Protein AF-A0A8T1N105-F1 (afdb_monomer)

Nearest PDB structures (foldseek):
  6tiu-assembly1_C  TM=9.827E-01  e=3.457E-32  Drosophila melanogaster
  8vrj-assembly1_1  TM=9.777E-01  e=1.509E-31  Homo sapiens
  7ung-assembly1_LI  TM=9.806E-01  e=2.051E-31  Homo sapiens
  9bp6-assembly1_A  TM=9.814E-01  e=3.152E-31  Homo sapiens
  7ung-assembly1_BM  TM=9.790E-01  e=2.788E-31  Homo sapiens

pLDDT: mean 73.33, std 27.52, range [24.97, 97.69]

Sequence (339 aa):
MEQTELSILLDNESLYDLCDTGLGVPRPTYTDVNRIVAILFSCMTVSLRFESSLNADLTQLETNLVPYPRIHFPIVSHAPITSSERSEHEVFNTSDLTRLLFEPTNQMLNVDLSQGRIMSCCIQYRGDIAIQDVAKAVMDMKCRQTLRFVDWCPTGFKLGVASQPPTIPSYSPMAKTTRSATLLMNTSAVNQAIQKVDQKFDMLFHKRAFVHWYVSEGMEEGEFPEAREALSTLEQDYLGVTQEPSQKEPQPNPRTMHISTQEELEQPEDMMSNSERGRQTSSNHAVRWSDIARDEEPSYVRSRSATPTSSSSCSSSQPTSSHNAYDMGSLDPIDHYVQ

Solvent-accessible surface area (backbone atoms only — not comparable to full-atom values): 21322 Å² total; per-residue (Å²): 114,93,88,51,77,68,47,78,52,75,35,66,68,33,39,48,51,33,33,28,74,35,38,67,35,90,77,65,47,72,70,56,46,48,49,55,52,52,52,50,54,52,56,67,48,34,55,79,77,42,79,44,86,34,81,56,34,66,83,44,45,45,77,60,42,32,92,42,80,89,58,23,56,30,38,39,17,45,15,79,65,37,14,51,79,58,47,77,81,52,83,79,52,64,46,53,31,59,52,41,35,74,36,72,80,29,28,28,42,83,51,59,62,87,82,22,36,33,59,16,35,36,38,38,35,27,8,83,69,60,70,68,47,51,55,49,30,52,49,54,53,60,74,66,62,80,71,50,54,32,87,93,30,80,73,42,72,42,56,21,38,27,68,63,46,62,86,59,61,91,87,46,64,52,37,81,46,63,48,38,34,36,34,43,31,22,38,43,23,51,46,60,51,52,50,58,49,50,55,55,47,52,60,36,54,76,67,57,54,74,48,64,66,48,42,74,74,71,47,63,78,68,53,56,62,52,55,52,49,5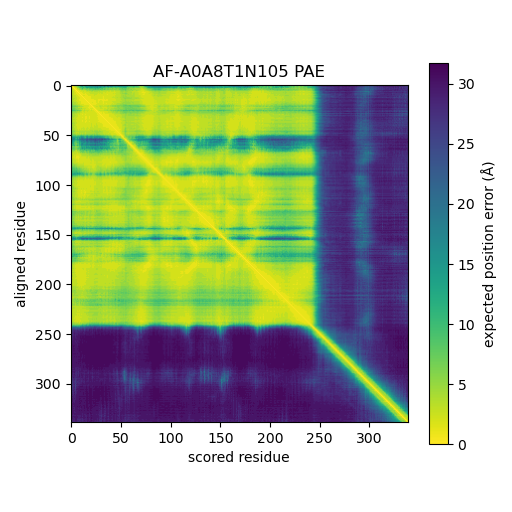3,51,53,52,51,48,49,50,44,50,58,70,68,52,73,82,70,80,73,73,83,74,82,75,96,80,85,83,84,85,86,84,84,88,79,90,81,86,85,81,90,82,85,90,80,90,84,92,87,82,87,84,89,80,85,83,81,89,69,100,71,86,87,78,82,83,81,81,85,85,78,90,74,92,77,86,79,85,84,91,85,87,82,89,86,80,88,81,85,86,82,88,79,92,77,86,83,80,89,77,88,78,84,86,86,79,87,86,89,132

Structure (mmCIF, N/CA/C/O backbone):
data_AF-A0A8T1N105-F1
#
_entry.id   AF-A0A8T1N105-F1
#
loop_
_atom_site.group_PDB
_atom_site.id
_atom_site.type_symbol
_atom_site.label_atom_id
_atom_site.label_alt_id
_atom_site.label_comp_id
_atom_site.label_asym_id
_atom_site.label_entity_id
_atom_site.label_seq_id
_atom_site.pdbx_PDB_ins_code
_atom_site.Cartn_x
_atom_site.Cartn_y
_atom_site.Cartn_z
_atom_site.occupancy
_atom_site.B_iso_or_equiv
_atom_site.auth_seq_id
_atom_site.auth_comp_id
_atom_site.auth_asym_id
_atom_site.auth_atom_id
_atom_site.pdbx_PDB_model_num
ATOM 1 N N . MET A 1 1 ? -1.819 0.965 17.544 1.00 70.25 1 MET A N 1
ATOM 2 C CA . MET A 1 1 ? -1.397 2.139 16.746 1.00 70.25 1 MET A CA 1
ATOM 3 C C . MET A 1 1 ? -0.159 2.804 17.327 1.00 70.25 1 MET A C 1
ATOM 5 O O . MET A 1 1 ? 0.722 3.162 16.570 1.00 70.25 1 MET A O 1
ATOM 9 N N . GLU A 1 2 ? -0.054 2.950 18.649 1.00 72.25 2 GLU A N 1
ATOM 10 C CA . GLU A 1 2 ? 1.049 3.698 19.283 1.00 72.25 2 GLU A CA 1
ATOM 11 C C . GLU A 1 2 ? 2.407 2.976 19.301 1.00 72.25 2 GLU A C 1
ATOM 13 O O . GLU A 1 2 ? 3.431 3.600 19.554 1.00 72.25 2 GLU A O 1
ATOM 18 N N . GLN A 1 3 ? 2.425 1.666 19.043 1.00 80.81 3 GLN A N 1
ATOM 19 C CA . GLN A 1 3 ? 3.629 0.827 19.121 1.00 80.81 3 GLN A CA 1
ATOM 20 C C . GLN A 1 3 ? 4.252 0.515 17.753 1.00 80.81 3 GLN A C 1
ATOM 22 O O . GLN A 1 3 ? 5.281 -0.152 17.692 1.00 80.81 3 GLN A O 1
ATOM 27 N N . THR A 1 4 ? 3.619 0.943 16.658 1.00 84.81 4 THR A N 1
ATOM 28 C CA . THR A 1 4 ? 4.022 0.607 15.287 1.00 84.81 4 THR A CA 1
ATOM 29 C C . THR A 1 4 ? 4.423 1.861 14.529 1.00 84.81 4 THR A C 1
ATOM 31 O O . THR A 1 4 ? 3.667 2.828 14.507 1.00 84.81 4 THR A O 1
ATOM 34 N N . GLU A 1 5 ? 5.579 1.827 13.872 1.00 82.75 5 GLU A N 1
ATOM 35 C CA . GLU A 1 5 ? 6.098 2.954 13.083 1.00 82.75 5 GLU A CA 1
ATOM 36 C C . GLU A 1 5 ? 5.511 2.979 11.660 1.00 82.75 5 GLU A C 1
ATOM 38 O O . GLU A 1 5 ? 5.300 4.049 11.091 1.00 82.75 5 GLU A O 1
ATOM 43 N N . LEU A 1 6 ? 5.177 1.807 11.105 1.00 86.69 6 LEU A N 1
ATOM 44 C CA . LEU A 1 6 ? 4.581 1.639 9.779 1.00 86.69 6 LEU A CA 1
ATOM 45 C C . LEU A 1 6 ? 3.680 0.398 9.745 1.00 86.69 6 LEU A C 1
ATOM 47 O O . LEU A 1 6 ? 4.112 -0.692 10.117 1.00 86.69 6 LEU A O 1
ATOM 51 N N . SER A 1 7 ? 2.451 0.543 9.247 1.00 91.31 7 SER A N 1
ATOM 52 C CA . SER A 1 7 ? 1.472 -0.549 9.152 1.00 91.31 7 SER A CA 1
ATOM 53 C C . SER A 1 7 ? 0.888 -0.622 7.745 1.00 91.31 7 SER A C 1
ATOM 55 O O . SER A 1 7 ? 0.032 0.172 7.370 1.00 91.31 7 SER A O 1
ATOM 57 N N . ILE A 1 8 ? 1.348 -1.582 6.946 1.00 91.50 8 ILE A N 1
ATOM 58 C CA . ILE A 1 8 ? 0.889 -1.760 5.563 1.00 91.50 8 ILE A CA 1
ATOM 59 C C . ILE A 1 8 ? -0.466 -2.463 5.550 1.00 91.50 8 ILE A C 1
ATOM 61 O O . ILE A 1 8 ? -0.604 -3.559 6.095 1.00 91.50 8 ILE A O 1
ATOM 65 N N . LEU A 1 9 ? -1.449 -1.853 4.892 1.00 93.19 9 LEU A N 1
ATOM 66 C CA . LEU A 1 9 ? -2.786 -2.425 4.768 1.00 93.19 9 LEU A CA 1
ATOM 67 C C . LEU A 1 9 ? -2.905 -3.257 3.491 1.00 93.19 9 LEU A C 1
ATOM 69 O O . LEU A 1 9 ? -2.641 -2.767 2.393 1.00 93.19 9 LEU A O 1
ATOM 73 N N . LEU A 1 10 ? -3.338 -4.506 3.655 1.00 95.25 10 LEU A N 1
ATOM 74 C CA . LEU A 1 10 ? -3.647 -5.437 2.575 1.00 95.25 10 LEU A CA 1
ATOM 75 C C . LEU A 1 10 ? -5.068 -5.958 2.779 1.00 95.25 10 LEU A C 1
ATOM 77 O O . LEU A 1 10 ? -5.387 -6.504 3.835 1.00 95.25 10 LEU A O 1
ATOM 81 N N . ASP A 1 11 ? -5.914 -5.781 1.774 1.00 95.69 11 ASP A N 1
ATOM 82 C CA . ASP A 1 11 ? -7.292 -6.246 1.783 1.00 95.69 11 ASP A CA 1
ATOM 83 C C . ASP A 1 11 ? -7.431 -7.534 0.976 1.00 95.69 11 ASP A C 1
ATOM 85 O O . ASP A 1 11 ? -7.048 -7.619 -0.192 1.00 95.69 11 ASP A O 1
ATOM 89 N N . ASN A 1 12 ? -8.005 -8.547 1.620 1.00 95.81 12 ASN A N 1
ATOM 90 C CA . ASN A 1 12 ? -8.204 -9.848 1.007 1.00 95.81 12 ASN A CA 1
ATOM 91 C C . ASN A 1 12 ? -9.144 -9.768 -0.197 1.00 95.81 12 ASN A C 1
ATOM 93 O O . ASN A 1 12 ? -8.872 -10.447 -1.178 1.00 95.81 12 ASN A O 1
ATOM 97 N N . GLU A 1 13 ? -10.208 -8.958 -0.149 1.00 95.06 13 GLU A N 1
ATOM 98 C CA . GLU A 1 13 ? -11.145 -8.808 -1.277 1.00 95.06 13 GLU A CA 1
ATOM 99 C C . GLU A 1 13 ? -10.392 -8.328 -2.526 1.00 95.06 13 GLU A C 1
ATOM 101 O O . GLU A 1 13 ? -10.389 -9.006 -3.551 1.00 95.06 13 GLU A O 1
ATOM 106 N N . SER A 1 14 ? -9.613 -7.255 -2.374 1.00 95.06 14 SER A N 1
ATOM 107 C CA . SER A 1 14 ? -8.749 -6.712 -3.431 1.00 95.06 14 SER A CA 1
ATOM 108 C C . SER A 1 14 ? -7.729 -7.735 -3.959 1.00 95.06 14 SER A C 1
ATOM 110 O O . SER A 1 14 ? -7.478 -7.823 -5.161 1.00 95.06 14 SER A O 1
ATOM 112 N N . LEU A 1 15 ? -7.128 -8.540 -3.076 1.00 95.75 15 LEU A N 1
ATOM 113 C CA . LEU A 1 15 ? -6.167 -9.576 -3.470 1.00 95.75 15 LEU A CA 1
ATOM 114 C C . LEU A 1 15 ? -6.824 -10.749 -4.218 1.00 95.75 15 LEU A C 1
ATOM 116 O O . LEU A 1 15 ? -6.215 -11.303 -5.138 1.00 95.75 15 LEU A O 1
ATOM 120 N N . TYR A 1 16 ? -8.047 -11.133 -3.844 1.00 96.06 16 TYR A N 1
ATOM 121 C CA . TYR A 1 16 ? -8.820 -12.143 -4.568 1.00 96.06 16 TYR A CA 1
ATOM 122 C C . TYR A 1 16 ? -9.197 -11.645 -5.968 1.00 96.06 16 TYR A C 1
ATOM 124 O O . TYR A 1 16 ? -8.976 -12.372 -6.939 1.00 96.06 16 TYR A O 1
ATOM 132 N N . ASP A 1 17 ? -9.652 -10.396 -6.086 1.00 94.69 17 ASP A N 1
ATOM 133 C CA . ASP A 1 17 ? -9.970 -9.766 -7.372 1.00 94.69 17 ASP A CA 1
ATOM 134 C C . ASP A 1 17 ? -8.743 -9.694 -8.290 1.00 94.69 17 ASP A C 1
ATOM 136 O O . ASP A 1 17 ? -8.837 -9.957 -9.491 1.00 94.69 17 ASP A O 1
ATOM 140 N N . LEU A 1 18 ? -7.564 -9.411 -7.728 1.00 94.50 18 LEU A N 1
ATOM 141 C CA . LEU A 1 18 ? -6.285 -9.436 -8.443 1.00 94.50 18 LEU A CA 1
ATOM 142 C C . LEU A 1 18 ? -5.937 -10.819 -9.002 1.00 94.50 18 LEU A C 1
ATOM 144 O O . LEU A 1 18 ? -5.441 -10.938 -10.127 1.00 94.50 18 LEU A O 1
ATOM 148 N N . CYS A 1 19 ? -6.184 -11.875 -8.228 1.00 94.50 19 CYS A N 1
ATOM 149 C CA . CYS A 1 19 ? -5.939 -13.242 -8.676 1.00 94.50 19 CYS A CA 1
ATOM 150 C C . CYS A 1 19 ? -6.898 -13.644 -9.804 1.00 94.50 19 CYS A C 1
ATOM 152 O O . CYS A 1 19 ? -6.468 -14.264 -10.777 1.00 94.50 19 CYS A O 1
ATOM 154 N N . ASP A 1 20 ? -8.173 -13.278 -9.697 1.00 93.12 20 ASP A N 1
ATOM 155 C CA . ASP A 1 20 ? -9.171 -13.592 -10.719 1.00 93.12 20 ASP A CA 1
ATOM 156 C C . ASP A 1 20 ? -8.928 -12.784 -12.002 1.00 93.12 20 ASP A C 1
ATOM 158 O O . ASP A 1 20 ? -8.632 -13.335 -13.064 1.00 93.12 20 ASP A O 1
ATOM 162 N N . THR A 1 21 ? -8.935 -11.456 -11.900 1.00 91.00 21 THR A N 1
ATOM 163 C CA . THR A 1 21 ? -8.863 -10.568 -13.068 1.00 91.00 21 THR A CA 1
ATOM 164 C C . THR A 1 21 ? -7.462 -10.481 -13.672 1.00 91.00 21 THR A C 1
ATOM 166 O O . THR A 1 21 ? -7.316 -10.532 -14.900 1.00 91.00 21 THR A O 1
ATOM 169 N N . GLY A 1 22 ? -6.426 -10.371 -12.835 1.00 88.25 22 GLY A N 1
ATOM 170 C CA . GLY A 1 22 ? -5.036 -10.189 -13.254 1.00 88.25 22 GLY A CA 1
ATOM 171 C C . GLY A 1 22 ? -4.361 -11.498 -13.653 1.00 88.25 22 GLY A C 1
ATOM 172 O O . GLY A 1 22 ? -3.742 -11.579 -14.718 1.00 88.25 22 GLY A O 1
ATOM 173 N N . LEU A 1 23 ? -4.510 -12.540 -12.828 1.00 91.75 23 LEU A N 1
ATOM 174 C CA . LEU A 1 23 ? -3.862 -13.841 -13.050 1.00 91.75 23 LEU A CA 1
ATOM 175 C C . LEU A 1 23 ? -4.752 -14.865 -13.767 1.00 91.75 23 LEU A C 1
ATOM 177 O O . LEU A 1 23 ? -4.240 -15.898 -14.196 1.00 91.75 23 LEU A O 1
ATOM 181 N N . GLY A 1 24 ? -6.048 -14.589 -13.941 1.00 91.62 24 GLY A N 1
ATOM 182 C CA . GLY A 1 24 ? -6.979 -15.511 -14.596 1.00 91.62 24 GLY A CA 1
ATOM 183 C C . GLY A 1 24 ? -7.321 -16.733 -13.742 1.00 91.62 24 GLY A C 1
ATOM 184 O O . GLY A 1 24 ? -7.588 -17.801 -14.290 1.00 91.62 24 GLY A O 1
ATOM 185 N N . VAL A 1 25 ? -7.263 -16.610 -12.411 1.00 92.50 25 VAL A N 1
ATOM 186 C CA . VAL A 1 25 ? -7.534 -17.702 -11.466 1.00 92.50 25 VAL A CA 1
ATOM 187 C C . VAL A 1 25 ? -8.943 -17.527 -10.875 1.00 92.50 25 VAL A C 1
ATOM 189 O O . VAL A 1 25 ? -9.090 -16.842 -9.869 1.00 92.50 25 VAL A O 1
ATOM 192 N N . PRO A 1 26 ? -9.990 -18.183 -11.416 1.00 90.38 26 PRO A N 1
ATOM 193 C CA . PRO A 1 26 ? -11.389 -17.890 -11.065 1.00 90.38 26 PRO A CA 1
ATOM 194 C C . PRO A 1 26 ? -11.800 -18.291 -9.643 1.00 90.38 26 PRO A C 1
ATOM 196 O O . PRO A 1 26 ? -12.858 -17.904 -9.156 1.00 90.38 26 PRO A O 1
ATOM 199 N N . ARG A 1 27 ? -11.009 -19.135 -8.975 1.00 93.62 27 ARG A N 1
ATOM 200 C CA . ARG A 1 27 ? -11.229 -19.551 -7.582 1.00 93.62 27 ARG A CA 1
ATOM 201 C C . ARG A 1 27 ? -9.891 -19.545 -6.849 1.00 93.62 27 ARG A C 1
ATOM 203 O O . ARG A 1 27 ? -9.307 -20.619 -6.676 1.00 93.62 27 ARG A O 1
ATOM 210 N N . PRO A 1 28 ? -9.375 -18.360 -6.486 1.00 94.75 28 PRO A N 1
ATOM 211 C CA . PRO A 1 28 ? -8.066 -18.256 -5.868 1.00 94.75 28 PRO A CA 1
ATOM 212 C C . PRO A 1 28 ? -8.088 -18.904 -4.489 1.00 94.75 28 PRO A C 1
ATOM 214 O O . PRO A 1 28 ? -9.069 -18.813 -3.750 1.00 94.75 28 PRO A O 1
ATOM 217 N N . THR A 1 29 ? -6.995 -19.564 -4.133 1.00 95.31 29 THR A N 1
ATOM 218 C CA . THR A 1 29 ? -6.787 -20.100 -2.787 1.00 95.31 29 THR A CA 1
ATOM 219 C C . THR A 1 29 ? -5.926 -19.144 -1.964 1.00 95.31 29 THR A C 1
ATOM 221 O O . THR A 1 29 ? -5.251 -18.270 -2.512 1.00 95.31 29 THR A O 1
ATOM 224 N N . TYR A 1 30 ? -5.852 -19.348 -0.645 1.00 95.44 30 TYR A N 1
ATOM 225 C CA . TYR A 1 30 ? -4.896 -18.611 0.193 1.00 95.44 30 TYR A CA 1
ATOM 226 C C . TYR A 1 30 ? -3.450 -18.761 -0.289 1.00 95.44 30 TYR A C 1
ATOM 228 O O . TYR A 1 30 ? -2.650 -17.846 -0.129 1.00 95.44 30 TYR A O 1
ATOM 236 N N . THR A 1 31 ? -3.098 -19.893 -0.904 1.00 94.25 31 THR A N 1
ATOM 237 C CA . THR A 1 31 ? -1.768 -20.086 -1.485 1.00 94.25 31 THR A CA 1
ATOM 238 C C . THR A 1 31 ? -1.509 -19.113 -2.635 1.00 94.25 31 THR A C 1
ATOM 240 O O . THR A 1 31 ? -0.400 -18.596 -2.741 1.00 94.25 31 THR A O 1
ATOM 243 N N . ASP A 1 32 ? -2.510 -18.829 -3.467 1.00 93.19 32 ASP A N 1
ATOM 244 C CA . ASP A 1 32 ? -2.377 -17.910 -4.603 1.00 93.19 32 ASP A CA 1
ATOM 245 C C . ASP A 1 32 ? -2.247 -16.463 -4.130 1.00 93.19 32 ASP A C 1
ATOM 247 O O . ASP A 1 32 ? -1.312 -15.766 -4.526 1.00 93.19 32 ASP A O 1
ATOM 251 N N . VAL A 1 33 ? -3.093 -16.061 -3.180 1.00 94.50 33 VAL A N 1
ATOM 252 C CA . VAL A 1 33 ? -3.019 -14.744 -2.532 1.00 94.50 33 VAL A CA 1
ATOM 253 C C . VAL A 1 33 ? -1.662 -14.542 -1.850 1.00 94.50 33 VAL A C 1
ATOM 255 O O . VAL A 1 33 ? -0.969 -13.553 -2.096 1.00 94.50 33 VAL A O 1
ATOM 258 N N . ASN A 1 34 ? -1.214 -15.517 -1.055 1.00 94.88 34 ASN A N 1
ATOM 259 C CA . ASN A 1 34 ? 0.056 -15.427 -0.333 1.00 94.88 34 ASN A CA 1
ATOM 260 C C . ASN A 1 34 ? 1.272 -15.373 -1.268 1.00 94.88 34 ASN A C 1
ATOM 262 O O . ASN A 1 34 ? 2.300 -14.813 -0.889 1.00 94.88 34 ASN A O 1
ATOM 266 N N . ARG A 1 35 ? 1.186 -15.908 -2.494 1.00 92.69 35 ARG A N 1
ATOM 267 C CA . ARG A 1 35 ? 2.259 -15.766 -3.494 1.00 92.69 35 ARG A CA 1
ATOM 268 C C . ARG A 1 35 ? 2.409 -14.317 -3.952 1.00 92.69 35 ARG A C 1
ATOM 270 O O . ARG A 1 35 ? 3.542 -13.844 -4.024 1.00 92.69 35 ARG A O 1
ATOM 277 N N . ILE A 1 36 ? 1.303 -13.609 -4.199 1.00 92.75 36 ILE A N 1
ATOM 278 C CA . ILE A 1 36 ? 1.329 -12.175 -4.540 1.00 92.75 36 ILE A CA 1
ATOM 279 C C . ILE A 1 36 ? 1.958 -11.383 -3.391 1.00 92.75 36 ILE A C 1
ATOM 281 O O . ILE A 1 36 ? 2.895 -10.614 -3.604 1.00 92.75 36 ILE A O 1
ATOM 285 N N . VAL A 1 37 ? 1.506 -11.637 -2.162 1.00 94.75 37 VAL A N 1
ATOM 286 C CA . VAL A 1 37 ? 2.020 -10.972 -0.956 1.00 94.75 37 VAL A CA 1
ATOM 287 C C . VAL A 1 37 ? 3.514 -11.264 -0.738 1.00 94.75 37 VAL A C 1
ATOM 289 O O . VAL A 1 37 ? 4.286 -10.362 -0.413 1.00 94.75 37 VAL A O 1
ATOM 292 N N . ALA A 1 38 ? 3.969 -12.495 -0.978 1.00 94.00 38 ALA A N 1
ATOM 293 C CA . ALA A 1 38 ? 5.385 -12.849 -0.867 1.00 94.00 38 ALA A CA 1
ATOM 294 C C . ALA A 1 38 ? 6.258 -12.085 -1.877 1.00 94.00 38 ALA A C 1
ATOM 296 O O . ALA A 1 38 ? 7.343 -11.603 -1.533 1.00 94.00 38 ALA A O 1
ATOM 297 N N . ILE A 1 39 ? 5.789 -11.944 -3.121 1.00 92.00 39 ILE A N 1
ATOM 298 C CA . ILE A 1 39 ? 6.492 -11.172 -4.153 1.00 92.00 39 ILE A CA 1
ATOM 299 C C . ILE A 1 39 ? 6.523 -9.692 -3.777 1.00 92.00 39 ILE A C 1
ATOM 301 O O . ILE A 1 39 ? 7.579 -9.064 -3.873 1.00 92.00 39 ILE A O 1
ATOM 305 N N . LEU A 1 40 ? 5.404 -9.160 -3.287 1.00 92.62 40 LEU A N 1
ATOM 306 C CA . LEU A 1 40 ? 5.303 -7.787 -2.819 1.00 92.62 40 LEU A CA 1
ATOM 307 C C . LEU A 1 40 ? 6.374 -7.470 -1.771 1.00 92.62 40 LEU A C 1
ATOM 309 O O . LEU A 1 40 ? 7.208 -6.591 -1.987 1.00 92.62 40 LEU A O 1
ATOM 313 N N . PHE A 1 41 ? 6.411 -8.221 -0.668 1.00 92.38 41 PHE A N 1
ATOM 314 C CA . PHE A 1 41 ? 7.383 -7.978 0.399 1.00 92.38 41 PHE A CA 1
ATOM 315 C C . PHE A 1 41 ? 8.827 -8.234 -0.047 1.00 92.38 41 PHE A C 1
ATOM 317 O O . PHE A 1 41 ? 9.747 -7.535 0.387 1.00 92.38 41 PHE A O 1
ATOM 324 N N . SER A 1 42 ? 9.051 -9.173 -0.973 1.00 92.56 42 SER A N 1
ATOM 325 C CA . SER A 1 42 ? 10.361 -9.340 -1.612 1.00 92.56 42 SER A CA 1
ATOM 326 C C . SER A 1 42 ? 10.776 -8.077 -2.374 1.00 92.56 42 SER A C 1
ATOM 328 O O . SER A 1 42 ? 11.930 -7.657 -2.280 1.00 92.56 42 SER A O 1
ATOM 330 N N . CYS A 1 43 ? 9.865 -7.439 -3.108 1.00 90.62 43 CYS A N 1
ATOM 331 C CA . CYS A 1 43 ? 10.142 -6.193 -3.818 1.00 90.62 43 CYS A CA 1
ATOM 332 C C . CYS A 1 43 ? 10.351 -5.008 -2.873 1.00 90.62 43 CYS A C 1
ATOM 334 O O . CYS A 1 43 ? 11.257 -4.214 -3.102 1.00 90.62 43 CYS A O 1
ATOM 336 N N . MET A 1 44 ? 9.588 -4.923 -1.787 1.00 87.69 44 MET A N 1
ATOM 337 C CA . MET A 1 44 ? 9.722 -3.853 -0.796 1.00 87.69 44 MET A CA 1
ATOM 338 C C . MET A 1 44 ? 11.052 -3.900 -0.038 1.00 87.69 44 MET A C 1
ATOM 340 O O . MET A 1 44 ? 11.669 -2.870 0.205 1.00 87.69 44 MET A O 1
ATOM 344 N N . THR A 1 45 ? 11.525 -5.099 0.301 1.00 88.75 45 THR A N 1
ATOM 345 C CA . THR A 1 45 ? 12.786 -5.310 1.036 1.00 88.75 45 THR A CA 1
ATOM 346 C C . THR A 1 45 ? 14.007 -5.403 0.119 1.00 88.75 45 THR A C 1
ATOM 348 O O . THR A 1 45 ? 15.060 -5.887 0.532 1.00 88.75 45 THR A O 1
ATOM 351 N N . VAL A 1 46 ? 13.889 -4.997 -1.150 1.00 88.56 46 VAL A N 1
ATOM 352 C CA . VAL A 1 46 ? 14.972 -5.156 -2.130 1.00 88.56 46 VAL A CA 1
ATOM 353 C C . VAL A 1 46 ? 16.208 -4.334 -1.765 1.00 88.56 46 VAL A C 1
ATOM 355 O O . VAL A 1 46 ? 17.307 -4.877 -1.824 1.00 88.56 46 VAL A O 1
ATOM 358 N N . SER A 1 47 ? 16.031 -3.088 -1.316 1.00 84.06 47 SER A N 1
ATOM 359 C CA . SER A 1 47 ? 17.124 -2.175 -0.946 1.00 84.06 47 SER A CA 1
ATOM 360 C C . SER A 1 47 ? 17.915 -2.646 0.275 1.00 84.06 47 SER A C 1
ATOM 362 O O . SER A 1 47 ? 19.079 -2.301 0.426 1.00 84.06 47 SER A O 1
ATOM 364 N N . LEU A 1 48 ? 17.323 -3.500 1.117 1.00 85.94 48 LEU A N 1
ATOM 365 C CA . LEU A 1 48 ? 18.024 -4.117 2.246 1.00 85.94 48 LEU A CA 1
ATOM 366 C C . LEU A 1 48 ? 18.884 -5.319 1.850 1.00 85.94 48 LEU A C 1
ATOM 368 O O . LEU A 1 48 ? 19.771 -5.720 2.600 1.00 85.94 48 LEU A O 1
ATOM 372 N N . ARG A 1 49 ? 18.574 -5.953 0.715 1.00 88.94 49 ARG A N 1
ATOM 373 C CA . ARG A 1 49 ? 19.174 -7.232 0.302 1.00 88.94 49 ARG A CA 1
ATOM 374 C C . ARG A 1 49 ? 20.130 -7.082 -0.872 1.00 88.94 49 ARG A C 1
ATOM 376 O O . ARG A 1 49 ? 20.993 -7.935 -1.054 1.00 88.94 49 ARG A O 1
ATOM 383 N N . PHE A 1 50 ? 19.955 -6.036 -1.672 1.00 86.81 50 PHE A N 1
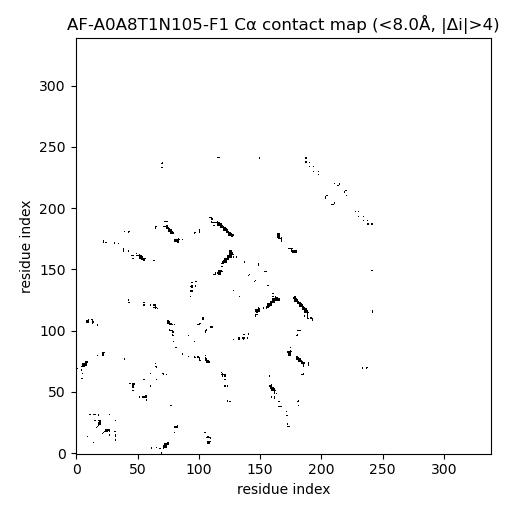ATOM 384 C CA . PHE A 1 50 ? 20.740 -5.765 -2.865 1.00 86.81 50 PHE A CA 1
ATOM 385 C C . PHE A 1 50 ? 21.071 -4.282 -2.957 1.00 86.81 50 PHE A C 1
ATOM 387 O O . PHE A 1 50 ? 20.297 -3.434 -2.518 1.00 86.81 50 PHE A O 1
ATOM 394 N N . GLU A 1 51 ? 22.196 -3.978 -3.597 1.00 82.62 51 GLU A N 1
ATOM 395 C CA . GLU A 1 51 ? 22.566 -2.603 -3.910 1.00 82.62 51 GLU A CA 1
ATOM 396 C C . GLU A 1 51 ? 21.530 -1.966 -4.849 1.00 82.62 51 GLU A C 1
ATOM 398 O O . GLU A 1 51 ? 21.111 -2.561 -5.850 1.00 82.62 51 GLU A O 1
ATOM 403 N N . SER A 1 52 ? 21.116 -0.745 -4.512 1.00 75.88 52 SER A N 1
ATOM 404 C CA . SER A 1 52 ? 20.197 0.074 -5.298 1.00 75.88 52 SER A CA 1
ATOM 405 C C . SER A 1 52 ? 20.935 1.311 -5.810 1.00 75.88 52 SER A C 1
ATOM 407 O O . SER A 1 52 ? 21.828 1.842 -5.157 1.00 75.88 52 SER A O 1
ATOM 409 N N . SER A 1 53 ? 20.604 1.757 -7.023 1.00 71.31 53 SER A N 1
ATOM 410 C CA . SER A 1 53 ? 21.226 2.952 -7.627 1.00 71.31 53 SER A CA 1
ATOM 411 C C . SER A 1 53 ? 20.511 4.248 -7.226 1.00 71.31 53 SER A C 1
ATOM 413 O O . SER A 1 53 ? 21.071 5.336 -7.336 1.00 71.31 53 SER A O 1
ATOM 415 N N . LEU A 1 54 ? 19.267 4.124 -6.756 1.00 72.75 54 LEU A N 1
ATOM 416 C CA . LEU A 1 54 ? 18.488 5.174 -6.108 1.00 72.75 54 LEU A CA 1
ATOM 417 C C . LEU A 1 54 ? 18.051 4.603 -4.754 1.00 72.75 54 LEU A C 1
ATOM 419 O O . LEU A 1 54 ? 17.295 3.634 -4.705 1.00 72.75 54 LEU A O 1
ATOM 423 N N . ASN A 1 55 ? 18.597 5.100 -3.648 1.00 63.44 55 ASN A N 1
ATOM 424 C CA . ASN A 1 55 ? 18.359 4.490 -2.336 1.00 63.44 55 ASN A CA 1
ATOM 425 C C . ASN A 1 55 ? 17.113 5.089 -1.697 1.00 63.44 55 ASN A C 1
ATOM 427 O O . ASN A 1 55 ? 17.197 5.999 -0.883 1.00 63.44 55 ASN A O 1
ATOM 431 N N . ALA A 1 56 ? 15.945 4.574 -2.071 1.00 63.41 56 ALA A N 1
ATOM 432 C CA . ALA A 1 56 ? 14.806 4.602 -1.169 1.00 63.41 56 ALA A CA 1
ATOM 433 C C . ALA A 1 56 ? 14.952 3.399 -0.217 1.00 63.41 56 ALA A C 1
ATOM 435 O O . ALA A 1 56 ? 14.475 2.297 -0.499 1.00 63.41 56 ALA A O 1
ATOM 436 N N . ASP A 1 57 ? 15.702 3.595 0.868 1.00 64.75 57 ASP A N 1
ATOM 437 C CA . ASP A 1 57 ? 15.956 2.561 1.879 1.00 64.75 57 ASP A CA 1
ATOM 438 C C . ASP A 1 57 ? 14.710 2.303 2.731 1.00 64.75 57 ASP A C 1
ATOM 440 O O . ASP A 1 57 ? 13.941 3.225 2.991 1.00 64.75 57 ASP A O 1
ATOM 444 N N . LEU A 1 58 ? 14.518 1.070 3.220 1.00 63.22 58 LEU A N 1
ATOM 445 C CA . LEU A 1 58 ? 13.391 0.742 4.111 1.00 63.22 58 LEU A CA 1
ATOM 446 C C . LEU A 1 58 ? 13.414 1.568 5.406 1.00 63.22 58 LEU A C 1
ATOM 448 O O . LEU A 1 58 ? 12.369 2.013 5.859 1.00 63.22 58 LEU A O 1
ATOM 452 N N . THR A 1 59 ? 14.597 1.851 5.950 1.00 64.06 59 THR A N 1
ATOM 453 C CA . THR A 1 59 ? 14.768 2.755 7.103 1.00 64.06 59 THR A CA 1
ATOM 454 C C . THR A 1 59 ? 14.396 4.195 6.773 1.00 64.06 59 THR A C 1
ATOM 456 O O . THR A 1 59 ? 13.962 4.948 7.637 1.00 64.06 59 THR A O 1
ATOM 459 N N . GLN A 1 60 ? 14.536 4.584 5.508 1.00 68.00 60 GLN A N 1
ATOM 460 C CA . GLN A 1 60 ? 14.044 5.863 5.039 1.00 68.00 60 GLN A CA 1
ATOM 461 C C . GLN A 1 60 ? 12.559 5.792 4.681 1.00 68.00 60 GLN A C 1
ATOM 463 O O . GLN A 1 60 ? 11.937 6.836 4.650 1.00 68.00 60 GLN A O 1
ATOM 468 N N . LEU A 1 61 ? 11.948 4.627 4.417 1.00 66.12 61 LEU A N 1
ATOM 469 C CA . LEU A 1 61 ? 10.521 4.531 4.076 1.00 66.12 61 LEU A CA 1
ATOM 470 C C . LEU A 1 61 ? 9.626 5.077 5.193 1.00 66.12 61 LEU A C 1
ATOM 472 O O . LEU A 1 61 ? 8.651 5.749 4.875 1.00 66.12 61 LEU A O 1
ATOM 476 N N . GLU A 1 62 ? 9.978 4.881 6.463 1.00 66.44 62 GLU A N 1
ATOM 477 C CA . GLU A 1 62 ? 9.260 5.474 7.601 1.00 66.44 62 GLU A CA 1
ATOM 478 C C . GLU A 1 62 ? 9.321 7.001 7.577 1.00 66.44 62 GLU A C 1
ATOM 480 O O . GLU A 1 62 ? 8.288 7.657 7.444 1.00 66.44 62 GLU A O 1
ATOM 485 N N . THR A 1 63 ? 10.530 7.575 7.593 1.00 66.94 63 THR A N 1
ATOM 486 C CA . THR A 1 63 ? 10.721 9.036 7.523 1.00 66.94 63 THR A CA 1
ATOM 487 C C . THR A 1 63 ? 10.153 9.625 6.237 1.00 66.94 63 THR A C 1
ATOM 489 O O . THR A 1 63 ? 9.783 10.797 6.178 1.00 66.94 63 THR A O 1
ATOM 492 N N . ASN A 1 64 ? 10.065 8.807 5.189 1.00 70.56 64 ASN A N 1
ATOM 493 C CA . ASN A 1 64 ? 9.668 9.249 3.878 1.00 70.56 64 ASN A CA 1
ATOM 494 C C . ASN A 1 64 ? 8.174 9.198 3.608 1.00 70.56 64 ASN A C 1
ATOM 496 O O . ASN A 1 64 ? 7.708 10.003 2.793 1.00 70.56 64 ASN A O 1
ATOM 500 N N . LEU A 1 65 ? 7.479 8.226 4.194 1.00 73.81 65 LEU A N 1
ATOM 501 C CA . LEU A 1 65 ? 6.076 7.964 3.922 1.00 73.81 65 LEU A CA 1
ATOM 502 C C . LEU A 1 65 ? 5.161 8.447 5.037 1.00 73.81 65 LEU A C 1
ATOM 504 O O . LEU A 1 65 ? 3.998 8.718 4.749 1.00 73.81 65 LEU A O 1
ATOM 508 N N . VAL A 1 66 ? 5.661 8.580 6.265 1.00 78.31 66 VAL A N 1
ATOM 509 C CA . VAL A 1 66 ? 4.865 8.902 7.453 1.00 78.31 66 VAL A CA 1
ATOM 510 C C . VAL A 1 66 ? 5.114 10.361 7.857 1.00 78.31 66 VAL A C 1
ATOM 512 O O . VAL A 1 66 ? 6.046 10.640 8.608 1.00 78.31 66 VAL A O 1
ATOM 515 N N . PRO A 1 67 ? 4.308 11.326 7.370 1.00 77.88 67 PRO A N 1
ATOM 516 C CA . PRO A 1 67 ? 4.480 12.737 7.728 1.00 77.88 67 PRO A CA 1
ATOM 517 C C . PRO A 1 67 ? 4.137 13.007 9.200 1.00 77.88 67 PRO A C 1
ATOM 519 O O . PRO A 1 67 ? 4.680 13.925 9.809 1.00 77.88 67 PRO A O 1
ATOM 522 N N . TYR A 1 68 ? 3.244 12.195 9.774 1.00 84.69 68 TYR A N 1
ATOM 523 C CA . TYR A 1 68 ? 2.795 12.297 11.156 1.00 84.69 68 TYR A CA 1
ATOM 524 C C . TYR A 1 68 ? 2.724 10.902 11.781 1.00 84.69 68 TYR A C 1
ATOM 526 O O . TYR A 1 68 ? 2.168 10.010 11.142 1.00 84.69 68 TYR A O 1
ATOM 534 N N . PRO A 1 69 ? 3.175 10.704 13.036 1.00 85.81 69 PRO A N 1
ATOM 535 C CA . PRO A 1 69 ? 3.240 9.379 13.657 1.00 85.81 69 PRO A CA 1
ATOM 536 C C . PRO A 1 69 ? 1.926 8.590 13.668 1.00 85.81 69 PRO A C 1
ATOM 538 O O . PRO A 1 69 ? 1.957 7.369 13.633 1.00 85.81 69 PRO A O 1
ATOM 541 N N . ARG A 1 70 ? 0.759 9.250 13.699 1.00 89.00 70 ARG A N 1
ATOM 542 C CA . ARG A 1 70 ? -0.548 8.562 13.661 1.00 89.00 70 ARG A CA 1
ATOM 543 C C . ARG A 1 70 ? -0.992 8.163 12.247 1.00 89.00 70 ARG A C 1
ATOM 545 O O . ARG A 1 70 ? -1.772 7.232 12.099 1.00 89.00 70 ARG A O 1
ATOM 552 N N . ILE A 1 71 ? -0.455 8.805 11.211 1.00 91.00 71 ILE A N 1
ATOM 553 C CA . ILE A 1 71 ? -0.805 8.597 9.798 1.00 91.00 71 ILE A CA 1
ATOM 554 C C . ILE A 1 71 ? 0.248 7.687 9.148 1.00 91.00 71 ILE A C 1
ATOM 556 O O . ILE A 1 71 ? 1.011 8.095 8.270 1.00 91.00 71 ILE A O 1
ATOM 560 N N . HIS A 1 72 ? 0.313 6.441 9.617 1.00 91.38 72 HIS A N 1
ATOM 561 C CA . HIS A 1 72 ? 1.337 5.462 9.233 1.00 91.38 72 HIS A CA 1
ATOM 562 C C . HIS A 1 72 ? 0.771 4.237 8.495 1.00 91.38 72 HIS A C 1
ATOM 564 O O . HIS A 1 72 ? 1.347 3.149 8.566 1.00 91.38 72 HIS A O 1
ATOM 570 N N . PHE A 1 73 ? -0.346 4.410 7.778 1.00 93.56 73 PHE A N 1
ATOM 571 C CA . PHE A 1 73 ? -1.040 3.333 7.063 1.00 93.56 73 PHE A CA 1
ATOM 572 C C . PHE A 1 73 ? -0.928 3.477 5.537 1.00 93.56 73 PHE A C 1
ATOM 574 O O . PHE A 1 73 ? -1.907 3.843 4.881 1.00 93.56 73 PHE A O 1
ATOM 581 N N . PRO A 1 74 ? 0.254 3.234 4.934 1.00 92.69 74 PRO A N 1
ATOM 582 C CA . PRO A 1 74 ? 0.382 3.279 3.488 1.00 92.69 74 PRO A CA 1
ATOM 583 C C . PRO A 1 74 ? -0.397 2.136 2.834 1.00 92.69 74 PRO A C 1
ATOM 585 O O . PRO A 1 74 ? -0.442 1.004 3.329 1.00 92.69 74 PRO A O 1
ATOM 588 N N . ILE A 1 75 ? -0.941 2.435 1.662 1.00 94.62 75 ILE A N 1
ATOM 589 C CA . ILE A 1 75 ? -1.486 1.442 0.745 1.00 94.62 75 ILE A CA 1
ATOM 590 C C . ILE A 1 75 ? -0.400 1.001 -0.230 1.00 94.62 75 ILE A C 1
ATOM 592 O O . ILE A 1 75 ? 0.596 1.705 -0.439 1.00 94.62 75 ILE A O 1
ATOM 596 N N . VAL A 1 76 ? -0.599 -0.162 -0.844 1.00 95.25 76 VAL A N 1
ATOM 597 C CA . VAL A 1 76 ? 0.405 -0.768 -1.715 1.00 95.25 76 VAL A CA 1
ATOM 598 C C . VAL A 1 76 ? -0.189 -1.175 -3.055 1.00 95.25 76 VAL A C 1
ATOM 600 O O . VAL A 1 76 ? -1.356 -1.558 -3.160 1.00 95.25 76 VAL A O 1
ATOM 603 N N . SER A 1 77 ? 0.620 -1.066 -4.103 1.00 96.00 77 SER A N 1
ATOM 604 C CA . SER A 1 77 ? 0.281 -1.524 -5.450 1.00 96.00 77 SER A CA 1
ATOM 605 C C . SER A 1 77 ? 1.505 -2.151 -6.104 1.00 96.00 77 SER A C 1
ATOM 607 O O . SER A 1 77 ? 2.639 -1.741 -5.844 1.00 96.00 77 SER A O 1
ATOM 609 N N . HIS A 1 78 ? 1.298 -3.156 -6.949 1.00 95.75 78 HIS A N 1
ATOM 610 C CA . HIS A 1 78 ? 2.384 -3.856 -7.632 1.00 95.75 78 HIS A CA 1
ATOM 611 C C . HIS A 1 78 ? 2.086 -3.982 -9.121 1.00 95.75 78 HIS A C 1
ATOM 613 O O . HIS A 1 78 ? 0.945 -4.212 -9.513 1.00 95.75 78 HIS A O 1
ATOM 619 N N . ALA A 1 79 ? 3.120 -3.837 -9.947 1.00 95.56 79 ALA A N 1
ATOM 620 C CA . ALA A 1 79 ? 3.004 -3.990 -11.385 1.00 95.56 79 ALA A CA 1
ATOM 621 C C . ALA A 1 79 ? 4.245 -4.682 -11.983 1.00 95.56 79 ALA A C 1
ATOM 623 O O . ALA A 1 79 ? 5.374 -4.373 -11.591 1.00 95.56 79 ALA A O 1
ATOM 624 N N . PRO A 1 80 ? 4.068 -5.559 -12.983 1.00 94.06 80 PRO A N 1
ATOM 625 C CA . PRO A 1 80 ? 2.786 -6.017 -13.515 1.00 94.06 80 PRO A CA 1
ATOM 626 C C . PRO A 1 80 ? 2.233 -7.198 -12.693 1.00 94.06 80 PRO A C 1
ATOM 628 O O . PRO A 1 80 ? 2.996 -8.011 -12.174 1.00 94.06 80 PRO A O 1
ATOM 631 N N . ILE A 1 81 ? 0.907 -7.326 -12.621 1.00 91.94 81 ILE A N 1
ATOM 632 C CA . ILE A 1 81 ? 0.228 -8.538 -12.139 1.00 91.94 81 ILE A CA 1
ATOM 633 C C . ILE A 1 81 ? -0.442 -9.166 -13.357 1.00 91.94 81 ILE A C 1
ATOM 635 O O . ILE A 1 81 ? -1.525 -8.757 -13.764 1.00 91.94 81 ILE A O 1
ATOM 639 N N . THR A 1 82 ? 0.256 -10.102 -13.998 1.00 92.00 82 THR A N 1
ATOM 640 C CA . THR A 1 82 ? -0.198 -10.733 -15.244 1.00 92.00 82 THR A CA 1
ATOM 641 C C . THR A 1 82 ? 0.061 -12.235 -15.222 1.00 92.00 82 THR A C 1
ATOM 643 O O . THR A 1 82 ? 1.019 -12.701 -14.593 1.00 92.00 82 THR A O 1
ATOM 646 N N . SER A 1 83 ? -0.798 -12.996 -15.897 1.00 92.06 83 SER A N 1
ATOM 647 C CA . SER A 1 83 ? -0.638 -14.440 -16.066 1.00 92.06 83 SER A CA 1
ATOM 648 C C . SER A 1 83 ? 0.453 -14.771 -17.086 1.00 92.06 83 SER A C 1
ATOM 650 O O . SER A 1 83 ? 0.772 -13.969 -17.967 1.00 92.06 83 SER A O 1
ATOM 652 N N . SER A 1 84 ? 1.018 -15.979 -16.993 1.00 86.81 84 SER A N 1
ATOM 653 C CA . SER A 1 84 ? 2.040 -16.435 -17.950 1.00 86.81 84 SER A CA 1
ATOM 654 C C . SER A 1 84 ? 1.552 -16.381 -19.404 1.00 86.81 84 SER A C 1
ATOM 656 O O . SER A 1 84 ? 2.305 -15.955 -20.270 1.00 86.81 84 SER A O 1
ATOM 658 N N . GLU A 1 85 ? 0.283 -16.719 -19.653 1.00 85.44 85 GLU A N 1
ATOM 659 C CA . GLU A 1 85 ? -0.331 -16.704 -20.990 1.00 85.44 85 GLU A CA 1
ATOM 660 C C . GLU A 1 85 ? -0.443 -15.287 -21.573 1.00 85.44 85 GLU A C 1
ATOM 662 O O . GLU A 1 85 ? -0.144 -15.062 -22.743 1.00 85.44 85 GLU A O 1
ATOM 667 N N . ARG A 1 86 ? -0.847 -14.301 -20.759 1.00 85.81 86 ARG A N 1
ATOM 668 C CA . ARG A 1 86 ? -0.976 -12.905 -21.212 1.00 85.81 86 ARG A CA 1
ATOM 669 C C . ARG A 1 86 ? 0.385 -12.242 -21.417 1.00 85.81 86 ARG A C 1
ATOM 671 O O . ARG A 1 86 ? 0.556 -11.450 -22.342 1.00 85.81 86 ARG A O 1
ATOM 678 N N . SER A 1 87 ? 1.372 -12.604 -20.599 1.00 86.56 87 SER A N 1
ATOM 679 C CA . SER A 1 87 ? 2.723 -12.044 -20.681 1.00 86.56 87 SER A CA 1
ATOM 680 C C . SER A 1 87 ? 3.473 -12.391 -21.972 1.00 86.56 87 SER A C 1
ATOM 682 O O . SER A 1 87 ? 4.458 -11.722 -22.274 1.00 86.56 87 SER A O 1
ATOM 684 N N . GLU A 1 88 ? 3.057 -13.409 -22.731 1.00 83.38 88 GLU A N 1
ATOM 685 C CA . GLU A 1 88 ? 3.675 -13.731 -24.028 1.00 83.38 88 GLU A CA 1
ATOM 686 C C . GLU A 1 88 ? 3.360 -12.684 -25.106 1.00 83.38 88 GLU A C 1
ATOM 688 O O . GLU A 1 88 ? 4.110 -12.532 -26.073 1.00 83.38 88 GLU A O 1
ATOM 693 N N . HIS A 1 89 ? 2.262 -11.946 -24.940 1.00 83.62 89 HIS A N 1
ATOM 694 C CA . HIS A 1 89 ? 1.778 -10.963 -25.908 1.00 83.62 89 HIS A CA 1
ATOM 695 C C . HIS A 1 89 ? 1.922 -9.516 -25.425 1.00 83.62 89 HIS A C 1
ATOM 697 O O . HIS A 1 89 ? 1.835 -8.591 -26.235 1.00 83.62 89 HIS A O 1
ATOM 703 N N . GLU A 1 90 ? 2.179 -9.309 -24.132 1.00 82.56 90 GLU A N 1
ATOM 704 C CA . GLU A 1 90 ? 2.300 -7.991 -23.514 1.00 82.56 90 GLU A CA 1
ATOM 705 C C . GLU A 1 90 ? 3.720 -7.738 -23.004 1.00 82.56 90 GLU A C 1
ATOM 707 O O . GLU A 1 90 ? 4.258 -8.475 -22.178 1.00 82.56 90 GLU A O 1
ATOM 712 N N . VAL A 1 91 ? 4.326 -6.641 -23.462 1.00 83.94 91 VAL A N 1
ATOM 713 C CA . VAL A 1 91 ? 5.612 -6.158 -22.952 1.00 83.94 91 VAL A CA 1
ATOM 714 C C . VAL A 1 91 ? 5.389 -4.816 -22.276 1.00 83.94 91 VAL A C 1
ATOM 716 O O . VAL A 1 91 ? 5.018 -3.844 -22.926 1.00 83.94 91 VAL A O 1
ATOM 719 N N . PHE A 1 92 ? 5.668 -4.750 -20.978 1.00 90.31 92 PHE A N 1
ATOM 720 C CA . PHE A 1 92 ? 5.542 -3.518 -20.204 1.00 90.31 92 PHE A CA 1
ATOM 721 C C . PHE A 1 92 ? 6.845 -2.729 -20.251 1.00 90.31 92 PHE A C 1
ATOM 723 O O . PHE A 1 92 ? 7.888 -3.259 -19.868 1.00 90.31 92 PHE A O 1
ATOM 730 N N . ASN A 1 93 ? 6.806 -1.474 -20.699 1.00 93.62 93 ASN A N 1
ATOM 731 C CA . ASN A 1 93 ? 7.923 -0.546 -20.511 1.00 93.62 93 ASN A CA 1
ATOM 732 C C . ASN A 1 93 ? 7.837 0.142 -19.131 1.00 93.62 93 ASN A C 1
ATOM 734 O O . ASN A 1 93 ? 6.852 -0.004 -18.409 1.00 93.62 93 ASN A O 1
ATOM 738 N N . THR A 1 94 ? 8.865 0.903 -18.746 1.00 95.50 94 THR A N 1
ATOM 739 C CA . THR A 1 94 ? 8.906 1.585 -17.439 1.00 95.50 94 THR A CA 1
ATOM 740 C C . THR A 1 94 ? 7.713 2.520 -17.222 1.00 95.50 94 THR A C 1
ATOM 742 O O . THR A 1 94 ? 7.145 2.520 -16.138 1.00 95.50 94 THR A O 1
ATOM 745 N N . SER A 1 95 ? 7.285 3.262 -18.250 1.00 95.19 95 SER A N 1
ATOM 746 C CA . SER A 1 95 ? 6.128 4.167 -18.172 1.00 95.19 95 SER A CA 1
ATOM 747 C C . SER A 1 95 ? 4.811 3.409 -17.989 1.00 95.19 95 SER A C 1
ATOM 749 O O . SER A 1 95 ? 3.968 3.819 -17.188 1.00 95.19 95 SER A O 1
ATOM 751 N N . ASP A 1 96 ? 4.660 2.255 -18.648 1.00 94.88 96 ASP A N 1
ATOM 752 C CA . ASP A 1 96 ? 3.503 1.377 -18.457 1.00 94.88 96 ASP A CA 1
ATOM 753 C C . ASP A 1 96 ? 3.437 0.869 -17.019 1.00 94.88 96 ASP A C 1
ATOM 755 O O . ASP A 1 96 ? 2.382 0.958 -16.396 1.00 94.88 96 ASP A O 1
ATOM 759 N N . LEU A 1 97 ? 4.566 0.401 -16.469 1.00 96.38 97 LEU A N 1
ATOM 760 C CA . LEU A 1 97 ? 4.646 -0.040 -15.075 1.00 96.38 97 LEU A CA 1
ATOM 761 C C . LEU A 1 97 ? 4.266 1.090 -14.116 1.00 96.38 97 LEU A C 1
ATOM 763 O O . LEU A 1 97 ? 3.427 0.889 -13.244 1.00 96.38 97 LEU A O 1
ATOM 767 N N . THR A 1 98 ? 4.831 2.288 -14.298 1.00 95.69 98 THR A N 1
ATOM 768 C CA . THR A 1 98 ? 4.519 3.452 -13.459 1.00 95.69 98 THR A CA 1
ATOM 769 C C . THR A 1 98 ? 3.040 3.810 -13.515 1.00 95.69 98 THR A C 1
ATOM 771 O O . THR A 1 98 ? 2.459 4.119 -12.481 1.00 95.69 98 THR A O 1
ATOM 774 N N . ARG A 1 99 ? 2.409 3.755 -14.693 1.00 94.19 99 ARG A N 1
ATOM 775 C CA . ARG A 1 99 ? 0.973 4.020 -14.833 1.00 94.19 99 ARG A CA 1
ATOM 776 C C . ARG A 1 99 ? 0.132 2.963 -14.134 1.00 94.19 99 ARG A C 1
ATOM 778 O O . ARG A 1 99 ? -0.754 3.315 -13.364 1.00 94.19 99 ARG A O 1
ATOM 785 N N . LEU A 1 100 ? 0.448 1.694 -14.374 1.00 94.94 100 LEU A N 1
ATOM 786 C CA . LEU A 1 100 ? -0.252 0.554 -13.795 1.00 94.94 100 LEU A CA 1
ATOM 787 C C . LEU A 1 100 ? -0.248 0.571 -12.263 1.00 94.94 100 LEU A C 1
ATOM 789 O O . LEU A 1 100 ? -1.190 0.064 -11.671 1.00 94.94 100 LEU A O 1
ATOM 793 N N . LEU A 1 101 ? 0.756 1.166 -11.616 1.00 95.38 101 LEU A N 1
ATOM 794 C CA . LEU A 1 101 ? 0.793 1.296 -10.155 1.00 95.38 101 LEU A CA 1
ATOM 795 C C . LEU A 1 101 ? -0.324 2.168 -9.567 1.00 95.38 101 LEU A C 1
ATOM 797 O O . LEU A 1 101 ? -0.661 1.984 -8.405 1.00 95.38 101 LEU A O 1
ATOM 801 N N . PHE A 1 102 ? -0.874 3.111 -10.333 1.00 93.25 102 PHE A N 1
ATOM 802 C CA . PHE A 1 102 ? -1.933 4.011 -9.864 1.00 93.25 102 PHE A CA 1
ATOM 803 C C . PHE A 1 102 ? -3.330 3.593 -10.344 1.00 93.25 102 PHE A C 1
ATOM 805 O O . PHE A 1 102 ? -4.318 4.225 -9.973 1.00 93.25 102 PHE A O 1
ATOM 812 N N . GLU A 1 103 ? -3.430 2.532 -11.148 1.00 92.50 103 GLU A N 1
ATOM 813 C CA . GLU A 1 103 ? -4.715 1.987 -11.584 1.00 92.50 103 GLU A CA 1
ATOM 814 C C . GLU A 1 103 ? -5.407 1.265 -10.414 1.00 92.50 103 GLU A C 1
ATOM 816 O O . GLU A 1 103 ? -4.752 0.483 -9.718 1.00 92.50 103 GLU A O 1
ATOM 821 N N . PRO A 1 104 ? -6.725 1.454 -10.202 1.00 92.06 104 PRO A N 1
ATOM 822 C CA . PRO A 1 104 ? -7.475 0.775 -9.139 1.00 92.06 104 PRO A CA 1
ATOM 823 C C . PRO A 1 104 ? -7.339 -0.747 -9.162 1.00 92.06 104 PRO A C 1
ATOM 825 O O . PRO A 1 104 ? -7.302 -1.376 -8.112 1.00 92.06 104 PRO A O 1
ATOM 828 N N . THR A 1 105 ? -7.191 -1.335 -10.352 1.00 91.94 105 THR A N 1
ATOM 829 C CA . THR A 1 105 ? -7.070 -2.788 -10.528 1.00 91.94 105 THR A CA 1
ATOM 830 C C . THR A 1 105 ? -5.814 -3.374 -9.902 1.00 91.94 105 THR A C 1
ATOM 832 O O . THR A 1 105 ? -5.790 -4.569 -9.657 1.00 91.94 105 THR A O 1
ATOM 835 N N . ASN A 1 106 ? -4.772 -2.570 -9.668 1.00 94.00 106 ASN A N 1
ATOM 836 C CA . ASN A 1 106 ? -3.494 -3.034 -9.120 1.00 94.00 106 ASN A CA 1
ATOM 837 C C . ASN A 1 106 ? -3.286 -2.632 -7.655 1.00 94.00 106 ASN A C 1
ATOM 839 O O . ASN A 1 106 ? -2.221 -2.898 -7.085 1.00 94.00 106 ASN A O 1
ATOM 843 N N . GLN A 1 107 ? -4.282 -1.983 -7.049 1.00 94.69 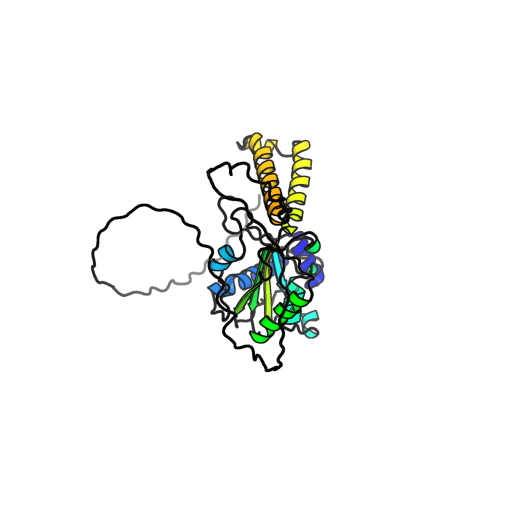107 GLN A N 1
ATOM 844 C CA . GLN A 1 107 ? -4.259 -1.616 -5.641 1.00 94.69 107 GLN A CA 1
ATOM 845 C C . GLN A 1 107 ? -4.587 -2.835 -4.783 1.00 94.69 107 GLN A C 1
ATOM 847 O O . GLN A 1 107 ? -5.507 -3.592 -5.068 1.00 94.69 107 GLN A O 1
ATOM 852 N N . MET A 1 108 ? -3.831 -3.019 -3.702 1.00 95.19 108 MET A N 1
ATOM 853 C CA . MET A 1 108 ? -4.053 -4.107 -2.741 1.00 95.19 108 MET A CA 1
ATOM 854 C C . MET A 1 108 ? -4.996 -3.700 -1.602 1.00 95.19 108 MET A C 1
ATOM 856 O O . MET A 1 108 ? -5.140 -4.432 -0.626 1.00 95.19 108 MET A O 1
ATOM 860 N N . LEU A 1 109 ? -5.611 -2.522 -1.717 1.00 95.81 109 LEU A N 1
ATOM 861 C CA . LEU A 1 109 ? -6.635 -2.008 -0.822 1.00 95.81 109 LEU A CA 1
ATOM 862 C C . LEU A 1 109 ? -7.743 -1.363 -1.661 1.00 95.81 109 LEU A C 1
ATOM 864 O O . LEU A 1 109 ? -7.455 -0.515 -2.504 1.00 95.81 109 LEU A O 1
ATOM 868 N N . ASN A 1 110 ? -8.998 -1.724 -1.397 1.00 94.19 110 ASN A N 1
ATOM 869 C CA . ASN A 1 110 ? -10.160 -1.219 -2.126 1.00 94.19 110 ASN A CA 1
ATOM 870 C C . ASN A 1 110 ? -10.536 0.204 -1.669 1.00 94.19 110 ASN A C 1
ATOM 872 O O . ASN A 1 110 ? -11.400 0.387 -0.794 1.00 94.19 110 ASN A O 1
ATOM 876 N N . VAL A 1 111 ? -9.864 1.198 -2.258 1.00 94.19 111 VAL A N 1
ATOM 877 C CA . VAL A 1 111 ? -10.068 2.635 -2.024 1.00 94.19 111 VAL A CA 1
ATOM 878 C C . VAL A 1 111 ? -10.074 3.424 -3.335 1.00 94.19 111 VAL A C 1
ATOM 880 O O . VAL A 1 111 ? -9.338 3.120 -4.270 1.00 94.19 111 VAL A O 1
ATOM 883 N N . ASP A 1 112 ? -10.879 4.484 -3.398 1.00 92.81 112 ASP A N 1
ATOM 884 C CA . ASP A 1 112 ? -10.848 5.424 -4.521 1.00 92.81 112 ASP A CA 1
ATOM 885 C C . ASP A 1 112 ? -9.848 6.558 -4.247 1.00 92.81 112 ASP A C 1
ATOM 887 O O . ASP A 1 112 ? -10.086 7.426 -3.401 1.00 92.81 112 ASP A O 1
ATOM 891 N N . LEU A 1 113 ? -8.737 6.579 -4.990 1.00 91.69 113 LEU A N 1
ATOM 892 C CA . LEU A 1 113 ? -7.701 7.613 -4.879 1.00 91.69 113 LEU A CA 1
ATOM 893 C C . LEU A 1 113 ? -8.189 9.012 -5.270 1.00 91.69 113 LEU A C 1
ATOM 895 O O . LEU A 1 113 ? -7.608 9.997 -4.818 1.00 91.69 113 LEU A O 1
ATOM 899 N N . SER A 1 114 ? -9.243 9.129 -6.083 1.00 89.88 114 SER A N 1
ATOM 900 C CA . SER A 1 114 ? -9.779 10.426 -6.514 1.00 89.88 114 SER A CA 1
ATOM 901 C C . SER A 1 114 ? -10.459 11.196 -5.375 1.00 89.88 114 SER A C 1
ATOM 903 O O . SER A 1 114 ? -10.491 12.433 -5.392 1.00 89.88 114 SER A O 1
ATOM 905 N N . GLN A 1 115 ? -10.948 10.465 -4.367 1.00 90.19 115 GLN A N 1
ATOM 906 C CA . GLN A 1 115 ? -11.557 10.993 -3.142 1.00 90.19 115 GLN A CA 1
ATOM 907 C C . GLN A 1 115 ? -10.526 11.262 -2.034 1.00 90.19 115 GLN A C 1
ATOM 909 O O . GLN A 1 115 ? -10.890 11.700 -0.945 1.00 90.19 115 GLN A O 1
ATOM 914 N N . GLY A 1 116 ? -9.243 10.991 -2.286 1.00 91.00 116 GLY A N 1
ATOM 915 C CA . GLY A 1 116 ? -8.154 11.241 -1.351 1.00 91.00 116 GLY A CA 1
ATOM 916 C C . GLY A 1 116 ? -7.168 12.293 -1.850 1.00 91.00 116 GLY A C 1
ATOM 917 O O . GLY A 1 116 ? -7.209 12.744 -2.997 1.00 91.00 116 GLY A O 1
ATOM 918 N N . ARG A 1 117 ? -6.234 12.661 -0.971 1.00 91.81 117 ARG A N 1
ATOM 919 C CA . ARG A 1 117 ? -4.989 13.336 -1.342 1.00 91.81 117 ARG A CA 1
ATOM 920 C C . ARG A 1 117 ? -3.809 12.440 -0.982 1.00 91.81 117 ARG A C 1
ATOM 922 O O . ARG A 1 117 ? -3.808 11.761 0.046 1.00 91.81 117 ARG A O 1
ATOM 929 N N . ILE A 1 118 ? -2.816 12.408 -1.856 1.00 91.62 118 ILE A N 1
ATOM 930 C CA . ILE A 1 118 ? -1.564 11.683 -1.672 1.00 91.62 118 ILE A CA 1
ATOM 931 C C . ILE A 1 118 ? -0.624 12.582 -0.878 1.00 91.62 118 ILE A C 1
ATOM 933 O O . ILE A 1 118 ? -0.340 13.711 -1.275 1.00 91.62 118 ILE A O 1
ATOM 937 N N . MET A 1 119 ? -0.149 12.074 0.251 1.00 90.75 119 MET A N 1
ATOM 938 C CA . MET A 1 119 ? 0.823 12.764 1.095 1.00 90.75 119 MET A CA 1
ATOM 939 C C . MET A 1 119 ? 2.247 12.438 0.664 1.00 90.75 119 MET A C 1
ATOM 941 O O . MET A 1 119 ? 3.118 13.300 0.653 1.00 90.75 119 MET A O 1
ATOM 945 N N . SER A 1 120 ? 2.482 11.181 0.304 1.00 88.69 120 SER A N 1
ATOM 946 C CA . SER A 1 120 ? 3.792 10.680 -0.082 1.00 88.69 120 SER A CA 1
ATOM 947 C C . SER A 1 120 ? 3.637 9.411 -0.912 1.00 88.69 120 SER A C 1
ATOM 949 O O . SER A 1 120 ? 2.690 8.636 -0.745 1.00 88.69 120 SER A O 1
ATOM 951 N N . CYS A 1 121 ? 4.576 9.184 -1.822 1.00 89.38 121 CYS A N 1
ATOM 952 C CA . CYS A 1 121 ? 4.641 7.951 -2.586 1.00 89.38 121 CYS A CA 1
ATOM 953 C C . CYS A 1 121 ? 6.092 7.518 -2.777 1.00 89.38 121 CYS A C 1
ATOM 955 O O . CYS A 1 121 ? 6.980 8.325 -3.049 1.00 89.38 121 CYS A O 1
ATOM 957 N N . CYS A 1 122 ? 6.337 6.224 -2.638 1.00 90.56 122 CYS A N 1
ATOM 958 C CA . CYS A 1 122 ? 7.615 5.605 -2.916 1.00 90.56 122 CYS A CA 1
ATOM 959 C C . CYS A 1 122 ? 7.427 4.489 -3.936 1.00 90.56 122 CYS A C 1
ATOM 961 O O . CYS A 1 122 ? 6.630 3.582 -3.716 1.00 90.56 122 CYS A O 1
ATOM 963 N N . ILE A 1 123 ? 8.166 4.552 -5.040 1.00 92.06 123 ILE A N 1
ATOM 964 C CA . ILE A 1 123 ? 8.165 3.523 -6.072 1.00 92.06 123 ILE A CA 1
ATOM 965 C C . ILE A 1 123 ? 9.513 2.811 -6.066 1.00 92.06 123 ILE A C 1
ATOM 967 O O . ILE A 1 123 ? 10.552 3.425 -6.302 1.00 92.06 123 ILE A O 1
ATOM 971 N N . GLN A 1 124 ? 9.474 1.505 -5.835 1.00 92.00 124 GLN A N 1
ATOM 972 C CA . GLN A 1 124 ? 10.613 0.598 -5.899 1.00 92.00 124 GLN A CA 1
ATOM 973 C C . GLN A 1 124 ? 10.572 -0.166 -7.221 1.00 92.00 124 GLN A C 1
ATOM 975 O O . GLN A 1 124 ? 9.756 -1.072 -7.406 1.00 92.00 124 GLN A O 1
ATOM 980 N N . TYR A 1 125 ? 11.443 0.211 -8.147 1.00 94.31 125 TYR A N 1
ATOM 981 C CA . TYR A 1 125 ? 11.652 -0.465 -9.420 1.00 94.31 125 TYR A CA 1
ATOM 982 C C . TYR A 1 125 ? 12.673 -1.594 -9.267 1.00 94.31 125 TYR A C 1
ATOM 984 O O . TYR A 1 125 ? 13.659 -1.478 -8.535 1.00 94.31 125 TYR A O 1
ATOM 992 N N . ARG A 1 126 ? 12.455 -2.689 -9.996 1.00 93.62 126 ARG A N 1
ATOM 993 C CA . ARG A 1 126 ? 13.354 -3.844 -10.026 1.00 93.62 126 ARG A CA 1
ATOM 994 C C . ARG A 1 126 ? 13.578 -4.360 -11.434 1.00 93.62 126 ARG A C 1
ATOM 996 O O . ARG A 1 126 ? 12.617 -4.456 -12.194 1.00 93.62 126 ARG A O 1
ATOM 1003 N N . GLY A 1 127 ? 14.802 -4.801 -11.708 1.00 93.50 127 GLY A N 1
ATOM 1004 C CA . GLY A 1 127 ? 15.199 -5.470 -12.942 1.00 93.50 127 GLY A CA 1
ATOM 1005 C C . GLY A 1 127 ? 15.839 -4.538 -13.966 1.00 93.50 127 GLY A C 1
ATOM 1006 O O . GLY A 1 127 ? 16.482 -3.554 -13.604 1.00 93.50 127 GLY A O 1
ATOM 1007 N N . ASP A 1 128 ? 15.673 -4.871 -15.246 1.00 92.25 128 ASP A N 1
ATOM 1008 C CA . ASP A 1 128 ? 16.268 -4.135 -16.370 1.00 92.25 128 ASP A CA 1
ATOM 1009 C C . ASP A 1 128 ? 15.523 -2.814 -16.630 1.00 92.25 128 ASP A C 1
ATOM 1011 O O . ASP A 1 128 ? 14.579 -2.734 -17.426 1.00 92.25 128 ASP A O 1
ATOM 1015 N N . ILE A 1 129 ? 15.891 -1.789 -15.857 1.00 93.69 129 ILE A N 1
ATOM 1016 C CA . ILE A 1 129 ? 15.264 -0.468 -15.863 1.00 93.69 129 ILE A CA 1
ATOM 1017 C C . ILE A 1 129 ? 16.354 0.606 -15.827 1.00 93.69 129 ILE A C 1
ATOM 1019 O O . ILE A 1 129 ? 17.104 0.728 -14.858 1.00 93.69 129 ILE A O 1
ATOM 1023 N N . ALA A 1 130 ? 16.402 1.441 -16.866 1.00 92.62 130 ALA A N 1
ATOM 1024 C CA . ALA A 1 130 ? 17.276 2.604 -16.894 1.00 92.62 130 ALA A CA 1
ATOM 1025 C C . ALA A 1 130 ? 16.707 3.745 -16.033 1.00 92.62 130 ALA A C 1
ATOM 1027 O O . ALA A 1 130 ? 15.529 4.092 -16.122 1.00 92.62 130 ALA A O 1
ATOM 1028 N N . ILE A 1 131 ? 17.567 4.404 -15.250 1.00 91.50 131 ILE A N 1
ATOM 1029 C CA . ILE A 1 131 ? 17.186 5.543 -14.390 1.00 91.50 131 ILE A CA 1
ATOM 1030 C C . ILE A 1 131 ? 16.555 6.690 -15.201 1.00 91.50 131 ILE A C 1
ATOM 1032 O O . ILE A 1 131 ? 15.633 7.356 -14.730 1.00 91.50 131 ILE A O 1
ATOM 1036 N N . GLN A 1 132 ? 17.015 6.902 -16.437 1.00 93.19 132 GLN A N 1
ATOM 1037 C CA . GLN A 1 132 ? 16.464 7.919 -17.339 1.00 93.19 132 GLN A CA 1
ATOM 1038 C C . GLN A 1 132 ? 14.990 7.651 -17.678 1.00 93.19 132 GLN A C 1
ATOM 1040 O O . GLN A 1 132 ? 14.184 8.583 -17.687 1.00 93.19 132 GLN A O 1
ATOM 1045 N N . ASP A 1 133 ? 14.621 6.384 -17.883 1.00 95.12 133 ASP A N 1
ATOM 1046 C CA . ASP A 1 133 ? 13.240 5.995 -18.175 1.00 95.12 133 ASP A CA 1
ATOM 1047 C C . ASP A 1 133 ? 12.338 6.182 -16.956 1.00 95.12 133 ASP A C 1
ATOM 1049 O O . ASP A 1 133 ? 11.190 6.594 -17.100 1.00 95.12 133 ASP A O 1
ATOM 1053 N N . VAL A 1 134 ? 12.864 5.936 -15.752 1.00 94.25 134 VAL A N 1
ATOM 1054 C CA . VAL A 1 134 ? 12.144 6.191 -14.496 1.00 94.25 134 VAL A CA 1
ATOM 1055 C C . VAL A 1 134 ? 11.850 7.682 -14.341 1.00 94.25 134 VAL A C 1
ATOM 1057 O O . VAL A 1 134 ? 10.711 8.059 -14.069 1.00 94.25 134 VAL A O 1
ATOM 1060 N N . ALA A 1 135 ? 12.855 8.539 -14.546 1.00 91.88 135 ALA A N 1
ATOM 1061 C CA . ALA A 1 135 ? 12.681 9.987 -14.457 1.00 91.88 135 ALA A CA 1
ATOM 1062 C C . ALA A 1 135 ? 11.633 10.490 -15.462 1.00 91.88 135 ALA A C 1
ATOM 1064 O O . ALA A 1 135 ? 10.757 11.278 -15.100 1.00 91.88 135 ALA A O 1
ATOM 1065 N N . LYS A 1 136 ? 11.676 9.977 -16.699 1.00 94.81 136 LYS A N 1
ATOM 1066 C CA . LYS A 1 136 ? 10.688 10.285 -17.735 1.00 94.81 136 LYS A CA 1
ATOM 1067 C C . LYS A 1 136 ? 9.285 9.815 -17.346 1.00 94.81 136 LYS A C 1
ATOM 1069 O O . LYS A 1 136 ? 8.352 10.605 -17.408 1.00 94.81 136 LYS A O 1
ATOM 1074 N N . ALA A 1 137 ? 9.135 8.573 -16.891 1.00 94.56 137 ALA A N 1
ATOM 1075 C CA . ALA A 1 13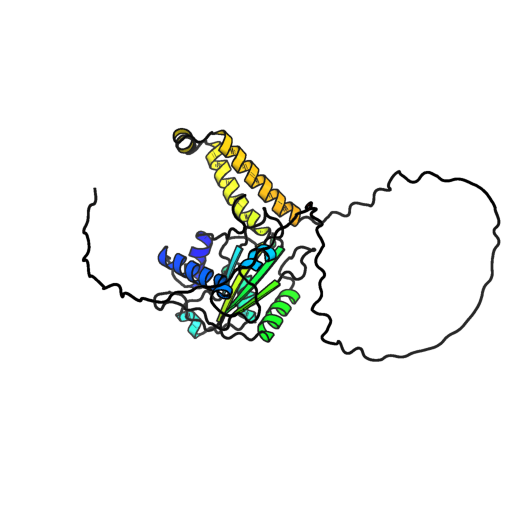7 ? 7.842 8.015 -16.500 1.00 94.56 137 ALA A CA 1
ATOM 1076 C C . ALA A 1 137 ? 7.188 8.791 -15.343 1.00 94.56 137 ALA A C 1
ATOM 1078 O O . ALA A 1 137 ? 5.990 9.070 -15.367 1.00 94.56 137 ALA A O 1
ATOM 1079 N N . VAL A 1 138 ? 7.978 9.194 -14.344 1.00 91.62 138 VAL A N 1
ATOM 1080 C CA . VAL A 1 138 ? 7.493 10.004 -13.216 1.00 91.62 138 VAL A CA 1
ATOM 1081 C C . VAL A 1 138 ? 7.144 11.424 -13.663 1.00 91.62 138 VAL A C 1
ATOM 1083 O O . VAL A 1 138 ? 6.142 11.975 -13.209 1.00 91.62 138 VAL A O 1
ATOM 1086 N N . MET A 1 139 ? 7.930 12.023 -14.562 1.00 90.94 139 MET A N 1
ATOM 1087 C CA . MET A 1 139 ? 7.613 13.333 -15.137 1.00 90.94 139 MET A CA 1
ATOM 1088 C C . MET A 1 139 ? 6.306 13.287 -15.938 1.00 90.94 139 MET A C 1
ATOM 1090 O O . MET A 1 139 ? 5.436 14.127 -15.718 1.00 90.94 139 MET A O 1
ATOM 1094 N N . ASP A 1 140 ? 6.124 12.266 -16.776 1.00 91.38 140 ASP A N 1
ATOM 1095 C CA . ASP A 1 140 ? 4.890 12.043 -17.530 1.00 91.38 140 ASP A CA 1
ATOM 1096 C C . ASP A 1 140 ? 3.687 11.878 -16.586 1.00 91.38 140 ASP A C 1
ATOM 1098 O O . ASP A 1 140 ? 2.620 12.442 -16.837 1.00 91.38 140 ASP A O 1
ATOM 1102 N N . MET A 1 141 ? 3.857 11.159 -15.470 1.00 89.62 141 MET A N 1
ATOM 1103 C CA . MET A 1 141 ? 2.817 11.005 -14.447 1.00 89.62 141 MET A CA 1
ATOM 1104 C C . MET A 1 141 ? 2.441 12.345 -13.800 1.00 89.62 141 MET A C 1
ATOM 1106 O O . MET A 1 141 ? 1.259 12.656 -13.659 1.00 89.62 141 MET A O 1
ATOM 1110 N N . LYS A 1 142 ? 3.436 13.176 -13.464 1.00 85.94 142 LYS A N 1
ATOM 1111 C CA . LYS A 1 142 ? 3.215 14.525 -12.916 1.00 85.94 142 LYS A CA 1
ATOM 1112 C C . LYS A 1 142 ? 2.482 15.430 -13.910 1.00 85.94 142 LYS A C 1
ATOM 1114 O O . LYS A 1 142 ? 1.558 16.139 -13.522 1.00 85.94 142 LYS A O 1
ATOM 1119 N N . CYS A 1 143 ? 2.852 15.382 -15.190 1.00 86.44 143 CYS A N 1
ATOM 1120 C CA . CYS A 1 143 ? 2.232 16.199 -16.235 1.00 86.44 143 CYS A CA 1
ATOM 1121 C C . CYS A 1 143 ? 0.756 15.859 -16.478 1.00 86.44 143 CYS A C 1
ATOM 1123 O O . CY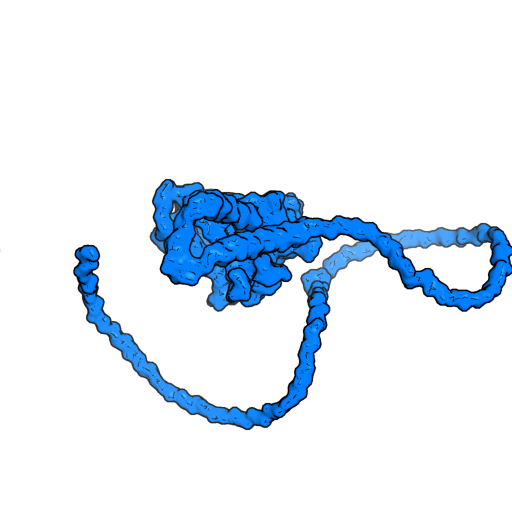S A 1 143 ? -0.007 16.743 -16.858 1.00 86.44 143 CYS A O 1
ATOM 1125 N N . ARG A 1 144 ? 0.335 14.609 -16.250 1.00 82.38 144 ARG A N 1
ATOM 1126 C CA . ARG A 1 144 ? -1.069 14.196 -16.415 1.00 82.38 144 ARG A CA 1
ATOM 1127 C C . ARG A 1 144 ? -2.010 14.802 -15.371 1.00 82.38 144 ARG A C 1
ATOM 1129 O O . ARG A 1 144 ? -3.209 14.829 -15.622 1.00 82.38 144 ARG A O 1
ATOM 1136 N N . GLN A 1 145 ? -1.491 15.258 -14.225 1.00 76.06 145 GLN A N 1
ATOM 1137 C CA . GLN A 1 145 ? -2.264 15.856 -13.123 1.00 76.06 145 GLN A CA 1
ATOM 1138 C C . GLN A 1 145 ? -3.478 15.020 -12.659 1.00 76.06 145 GLN A C 1
ATOM 1140 O O . GLN A 1 145 ? -4.426 15.548 -12.083 1.00 76.06 145 GLN A O 1
ATOM 1145 N N . THR A 1 146 ? -3.460 13.701 -12.881 1.00 82.06 146 THR A N 1
ATOM 1146 C CA . THR A 1 146 ? -4.524 12.784 -12.434 1.00 82.06 146 THR A CA 1
ATOM 1147 C C . THR A 1 146 ? -4.443 12.492 -10.938 1.00 82.06 146 THR A C 1
ATOM 1149 O O . THR A 1 146 ? -5.440 12.133 -10.319 1.00 82.06 146 THR A O 1
ATOM 1152 N N . LEU A 1 147 ? -3.253 12.650 -10.356 1.00 86.12 147 LEU A N 1
ATOM 1153 C CA . LEU A 1 147 ? -2.967 12.398 -8.952 1.00 86.12 147 LEU A CA 1
ATOM 1154 C C . LEU A 1 147 ? -3.056 13.698 -8.150 1.00 86.12 147 LEU A C 1
ATOM 1156 O O . LEU A 1 147 ? -2.383 14.680 -8.468 1.00 86.12 147 LEU A O 1
ATOM 1160 N N . ARG A 1 148 ? -3.866 13.695 -7.089 1.00 88.88 148 ARG A N 1
ATOM 1161 C CA . ARG A 1 148 ? -4.039 14.841 -6.189 1.00 88.88 148 ARG A CA 1
ATOM 1162 C C . ARG A 1 148 ? -3.078 14.722 -5.019 1.00 88.88 148 ARG A C 1
ATOM 1164 O O . ARG A 1 148 ? -3.310 13.920 -4.122 1.00 88.88 148 ARG A O 1
ATOM 1171 N N . PHE A 1 149 ? -2.010 15.507 -5.029 1.00 89.56 149 PHE A N 1
ATOM 1172 C CA . PHE A 1 149 ? -1.101 15.610 -3.890 1.00 89.56 149 PHE A CA 1
ATOM 1173 C C . PHE A 1 149 ? -1.588 16.660 -2.887 1.00 89.56 149 PHE A C 1
ATOM 1175 O O . PHE A 1 149 ? -2.410 17.520 -3.205 1.00 89.56 149 PHE A O 1
ATOM 1182 N N . VAL A 1 150 ? -1.095 16.569 -1.659 1.00 89.12 150 VAL A N 1
ATOM 1183 C CA . VAL A 1 150 ? -1.188 17.646 -0.666 1.00 89.12 150 VAL A CA 1
ATOM 1184 C C . VAL A 1 150 ? -0.294 18.828 -1.055 1.00 89.12 150 VAL A C 1
ATOM 1186 O O . VAL A 1 150 ? 0.775 18.644 -1.638 1.00 89.12 150 VAL A O 1
ATOM 1189 N N . ASP A 1 151 ? -0.699 20.046 -0.697 1.00 84.31 151 ASP A N 1
ATOM 1190 C CA . ASP A 1 151 ? -0.051 21.275 -1.188 1.00 84.31 151 ASP A CA 1
ATOM 1191 C C . ASP A 1 151 ? 1.369 21.466 -0.642 1.00 84.31 151 ASP A C 1
ATOM 1193 O O . ASP A 1 151 ? 2.235 22.032 -1.304 1.00 84.31 151 ASP A O 1
ATOM 1197 N N . TRP A 1 152 ? 1.626 20.948 0.560 1.00 82.31 152 TRP A N 1
ATOM 1198 C CA . TRP A 1 152 ? 2.945 20.955 1.192 1.00 82.31 152 TRP A CA 1
ATOM 1199 C C . TRP A 1 152 ? 3.875 19.850 0.658 1.00 82.31 152 TRP A C 1
ATOM 1201 O O . TRP A 1 152 ? 5.051 19.824 1.013 1.00 82.31 152 TRP A O 1
ATOM 1211 N N . CYS A 1 153 ? 3.384 18.949 -0.207 1.00 79.94 153 CYS A N 1
ATOM 1212 C CA . CYS A 1 153 ? 4.188 17.920 -0.874 1.00 79.94 153 CYS A CA 1
ATOM 1213 C C . CYS A 1 153 ? 3.842 17.795 -2.373 1.00 79.94 153 CYS A C 1
ATOM 1215 O O . CYS A 1 153 ? 3.388 16.742 -2.832 1.00 79.94 153 CYS A O 1
ATOM 1217 N N . PRO A 1 154 ? 4.088 18.841 -3.184 1.00 62.78 154 PRO A N 1
ATOM 1218 C CA . PRO A 1 154 ? 3.686 18.865 -4.593 1.00 62.78 154 PRO A CA 1
ATOM 1219 C C . PRO A 1 154 ? 4.459 17.860 -5.469 1.00 62.78 154 PRO A C 1
ATOM 1221 O O . PRO A 1 154 ? 4.029 17.516 -6.569 1.00 62.78 154 PRO A O 1
ATOM 1224 N N . THR A 1 155 ? 5.616 17.376 -5.005 1.00 65.31 155 THR A N 1
ATOM 1225 C CA . THR A 1 155 ? 6.520 16.485 -5.749 1.00 65.31 155 THR A CA 1
ATOM 1226 C C . THR A 1 155 ? 6.897 15.230 -4.957 1.00 65.31 155 THR A C 1
ATOM 1228 O O . THR A 1 155 ? 8.006 14.726 -5.110 1.00 65.31 155 THR A O 1
ATOM 1231 N N . GLY A 1 156 ? 5.969 14.687 -4.161 1.00 74.88 156 GLY A N 1
ATOM 1232 C CA . GLY A 1 156 ? 6.185 13.609 -3.181 1.00 74.88 156 GLY A CA 1
ATOM 1233 C C . GLY A 1 156 ? 6.560 12.211 -3.694 1.00 74.88 156 GLY A C 1
ATOM 1234 O O . GLY A 1 156 ? 6.235 11.235 -3.022 1.00 74.88 156 GLY A O 1
ATOM 1235 N N . PHE A 1 157 ? 7.215 12.088 -4.853 1.00 85.81 157 PHE A N 1
ATOM 1236 C CA . PHE A 1 157 ? 7.719 10.823 -5.394 1.00 85.81 157 PHE A CA 1
ATOM 1237 C C . PHE A 1 157 ? 9.127 10.526 -4.900 1.00 85.81 157 PHE A C 1
ATOM 1239 O O . PHE A 1 157 ? 10.061 11.290 -5.140 1.00 85.81 157 PHE A O 1
ATOM 1246 N N . LYS A 1 158 ? 9.285 9.353 -4.298 1.00 87.88 158 LYS A N 1
ATOM 1247 C CA . LYS A 1 158 ? 10.570 8.787 -3.894 1.00 87.88 158 LYS A CA 1
ATOM 1248 C C . LYS A 1 158 ? 10.816 7.524 -4.687 1.00 87.88 158 LYS A C 1
ATOM 1250 O O . LYS A 1 158 ? 9.900 6.739 -4.900 1.00 87.88 158 LYS A O 1
ATOM 1255 N N . LEU A 1 159 ? 12.032 7.352 -5.177 1.00 89.69 159 LEU A N 1
ATOM 1256 C CA . LEU A 1 159 ? 12.320 6.363 -6.207 1.00 89.69 159 LEU A CA 1
ATOM 1257 C C . LEU A 1 159 ? 13.461 5.473 -5.743 1.00 89.69 159 LEU A C 1
ATOM 1259 O O . LEU A 1 159 ? 14.477 5.979 -5.274 1.00 89.69 159 LEU A O 1
ATOM 1263 N N . GLY A 1 160 ? 13.285 4.166 -5.900 1.00 90.00 160 GLY A N 1
ATOM 1264 C CA . GLY A 1 160 ? 14.345 3.181 -5.752 1.00 90.00 160 GLY A CA 1
ATOM 1265 C C . GLY A 1 160 ? 14.471 2.311 -6.991 1.00 90.00 160 GLY A C 1
ATOM 1266 O O . GLY A 1 160 ? 13.473 2.058 -7.663 1.00 90.00 160 GLY A O 1
ATOM 1267 N N . VAL A 1 161 ? 15.694 1.903 -7.342 1.00 92.31 161 VAL A N 1
ATOM 1268 C CA . VAL A 1 161 ? 15.966 1.077 -8.530 1.00 92.31 161 VAL A CA 1
ATOM 1269 C C . VAL A 1 161 ? 17.025 0.037 -8.197 1.00 92.31 161 VAL A C 1
ATOM 1271 O O . VAL A 1 161 ? 18.200 0.368 -8.033 1.00 92.31 161 VAL A O 1
ATOM 1274 N N . ALA A 1 162 ? 16.610 -1.227 -8.175 1.00 91.94 162 ALA A N 1
ATOM 1275 C CA . ALA A 1 162 ? 17.502 -2.366 -8.008 1.00 91.94 162 ALA A CA 1
ATOM 1276 C C . ALA A 1 162 ? 17.627 -3.158 -9.315 1.00 91.94 162 ALA A C 1
ATOM 1278 O O . ALA A 1 162 ? 16.625 -3.584 -9.886 1.00 91.94 162 ALA A O 1
ATOM 1279 N N . SER A 1 163 ? 18.853 -3.443 -9.755 1.00 91.31 163 SER A N 1
ATOM 1280 C CA . SER A 1 163 ? 19.106 -4.142 -11.029 1.00 91.31 163 SER A CA 1
ATOM 1281 C C . SER A 1 163 ? 18.665 -5.612 -11.030 1.00 91.31 163 SER A C 1
ATOM 1283 O O . SER A 1 163 ? 18.564 -6.233 -12.084 1.00 91.31 163 SER A O 1
ATOM 1285 N N . GLN A 1 164 ? 18.406 -6.193 -9.853 1.00 91.69 164 GLN A N 1
ATOM 1286 C CA . GLN A 1 164 ? 18.007 -7.594 -9.725 1.00 91.69 164 GLN A CA 1
ATOM 1287 C C . GLN A 1 164 ? 16.520 -7.783 -10.068 1.00 91.69 164 GLN A C 1
ATOM 1289 O O . GLN A 1 164 ? 15.666 -7.249 -9.338 1.00 91.69 164 GLN A O 1
ATOM 1294 N N . PRO A 1 165 ? 16.182 -8.573 -11.107 1.00 92.50 165 PRO A N 1
ATOM 1295 C CA . PRO A 1 165 ? 14.796 -8.824 -11.486 1.00 92.50 165 PRO A CA 1
ATOM 1296 C C . PRO A 1 165 ? 14.033 -9.568 -10.376 1.00 92.50 165 PRO A C 1
ATOM 1298 O O . PRO A 1 165 ? 14.643 -10.205 -9.507 1.00 92.50 165 PRO A O 1
ATOM 1301 N N . PRO A 1 166 ? 12.693 -9.480 -10.355 1.00 92.19 166 PRO A N 1
ATOM 1302 C CA . PRO A 1 166 ? 11.883 -10.250 -9.421 1.00 92.19 166 PRO A CA 1
ATOM 1303 C C . PRO A 1 166 ? 11.974 -11.751 -9.735 1.00 92.19 166 PRO A C 1
ATOM 1305 O O . PRO A 1 166 ? 11.794 -12.188 -10.871 1.00 92.19 166 PRO A O 1
ATOM 1308 N N . THR A 1 167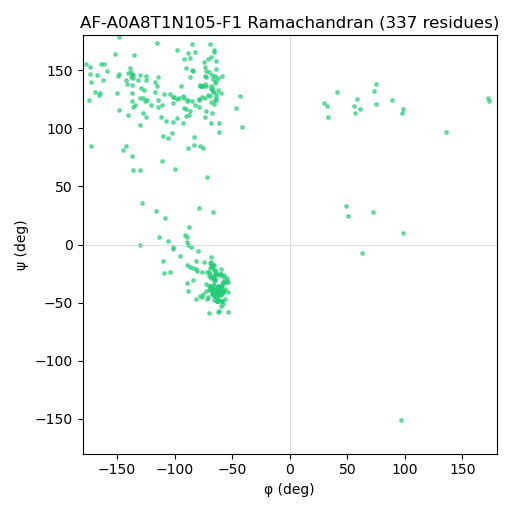 ? 12.224 -12.566 -8.711 1.00 92.25 167 THR A N 1
ATOM 1309 C CA . THR A 1 167 ? 12.215 -14.027 -8.849 1.00 92.25 167 THR A CA 1
ATOM 1310 C C . THR A 1 167 ? 10.804 -14.547 -8.633 1.00 92.25 167 THR A C 1
ATOM 1312 O O . THR A 1 167 ? 10.300 -14.514 -7.511 1.00 92.25 167 THR A O 1
ATOM 1315 N N . ILE A 1 168 ? 10.183 -15.056 -9.696 1.00 90.31 168 ILE A N 1
ATOM 1316 C CA . ILE A 1 168 ? 8.850 -15.658 -9.633 1.00 90.31 168 ILE A CA 1
ATOM 1317 C C . ILE A 1 168 ? 8.983 -17.189 -9.628 1.00 90.31 168 ILE A C 1
ATOM 1319 O O . ILE A 1 168 ? 9.591 -17.743 -10.554 1.00 90.31 168 ILE A O 1
ATOM 1323 N N . PRO A 1 169 ? 8.461 -17.891 -8.602 1.00 86.88 169 PRO A N 1
ATOM 1324 C CA . PRO A 1 169 ? 8.493 -19.350 -8.561 1.00 86.88 169 PRO A CA 1
ATOM 1325 C C . PRO A 1 169 ? 7.771 -19.966 -9.762 1.00 86.88 169 PRO A C 1
ATOM 1327 O O . PRO A 1 169 ? 6.741 -19.457 -10.192 1.00 86.88 169 PRO A O 1
ATOM 1330 N N . SER A 1 170 ? 8.266 -21.096 -10.272 1.00 85.75 170 SER A N 1
ATOM 1331 C CA . SER A 1 170 ? 7.695 -21.771 -11.452 1.00 85.75 170 SER A CA 1
ATOM 1332 C C . SER A 1 170 ? 6.250 -22.236 -11.273 1.00 85.75 170 SER A C 1
ATOM 1334 O O . SER A 1 170 ? 5.528 -22.367 -12.251 1.00 85.75 170 SER A O 1
ATOM 1336 N N . TYR A 1 171 ? 5.836 -22.494 -10.034 1.00 84.88 171 TYR A N 1
ATOM 1337 C CA . TYR A 1 171 ? 4.473 -22.886 -9.679 1.00 84.88 171 TYR A CA 1
ATOM 1338 C C . TYR A 1 171 ? 3.531 -21.690 -9.462 1.00 84.88 171 TYR A C 1
ATOM 1340 O O . TYR A 1 171 ? 2.371 -21.891 -9.102 1.00 84.88 171 TYR A O 1
ATOM 1348 N N . SER A 1 172 ? 4.030 -20.454 -9.561 1.00 87.56 172 SER A N 1
ATOM 1349 C CA . SER A 1 172 ? 3.203 -19.259 -9.420 1.00 87.56 172 SER A CA 1
ATOM 1350 C C . SER A 1 172 ? 2.388 -19.047 -10.698 1.00 87.56 172 SER A C 1
ATOM 1352 O O . SER A 1 172 ? 2.957 -19.148 -11.784 1.00 87.56 172 SER A O 1
ATOM 1354 N N . PRO A 1 173 ? 1.092 -18.703 -10.606 1.00 84.88 173 PRO A N 1
ATOM 1355 C CA . PRO A 1 173 ? 0.304 -18.327 -11.782 1.00 84.88 173 PRO A CA 1
ATOM 1356 C C . PRO A 1 173 ? 0.785 -17.012 -12.423 1.00 84.88 173 PRO A C 1
ATOM 1358 O O . PRO A 1 173 ? 0.486 -16.737 -13.586 1.00 84.88 173 PRO A O 1
ATOM 1361 N N . MET A 1 174 ? 1.558 -16.210 -11.685 1.00 90.31 174 MET A N 1
ATOM 1362 C CA . MET A 1 174 ? 2.122 -14.959 -12.178 1.00 90.31 174 MET A CA 1
ATOM 1363 C C . MET A 1 174 ? 3.278 -15.198 -13.153 1.00 90.31 174 MET A C 1
ATOM 1365 O O . MET A 1 174 ? 4.140 -16.046 -12.918 1.00 90.31 174 MET A O 1
ATOM 1369 N N . ALA A 1 175 ? 3.313 -14.421 -14.233 1.00 90.94 175 ALA A N 1
ATOM 1370 C CA . ALA A 1 175 ? 4.353 -14.514 -15.244 1.00 90.94 175 ALA A CA 1
ATOM 1371 C C . ALA A 1 175 ? 5.738 -14.150 -14.699 1.00 90.94 175 ALA A C 1
ATOM 1373 O O . ALA A 1 175 ? 5.890 -13.300 -13.817 1.00 90.94 175 ALA A O 1
ATOM 1374 N N . LYS A 1 176 ? 6.775 -14.750 -15.288 1.00 91.06 176 LYS A N 1
ATOM 1375 C CA . LYS A 1 176 ? 8.153 -14.299 -15.080 1.00 91.06 176 LYS A CA 1
ATOM 1376 C C . LYS A 1 176 ? 8.354 -12.968 -15.787 1.00 91.06 176 LYS A C 1
ATOM 1378 O O . LYS A 1 176 ? 8.096 -12.858 -16.981 1.00 91.06 176 LYS A O 1
ATOM 1383 N N . THR A 1 177 ? 8.881 -11.989 -15.067 1.00 90.31 177 THR A N 1
ATOM 1384 C CA . THR A 1 177 ? 9.103 -10.645 -15.598 1.00 90.31 177 THR A CA 1
ATOM 1385 C C . THR A 1 177 ? 10.559 -10.240 -15.431 1.00 90.31 177 THR A C 1
ATOM 1387 O O . THR A 1 177 ? 11.212 -10.551 -14.436 1.00 90.31 177 THR A O 1
ATOM 1390 N N . THR A 1 178 ? 11.098 -9.540 -16.428 1.00 92.00 178 THR A N 1
ATOM 1391 C CA . THR A 1 178 ? 12.452 -8.964 -16.363 1.00 92.00 178 THR A CA 1
ATOM 1392 C C . THR A 1 178 ? 12.479 -7.639 -15.610 1.00 92.00 178 THR A C 1
ATOM 1394 O O . THR A 1 178 ? 13.551 -7.166 -15.236 1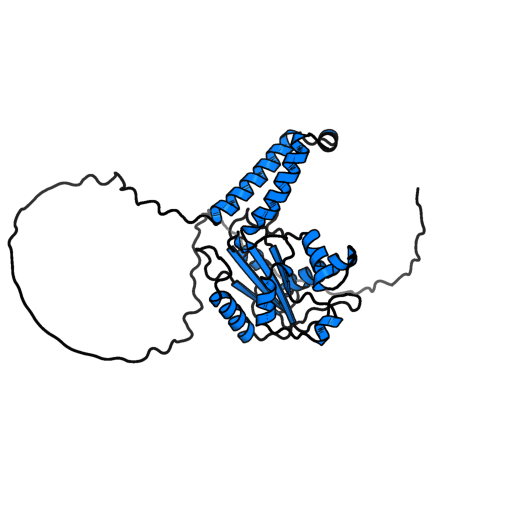.00 92.00 178 THR A O 1
ATOM 1397 N N . ARG A 1 179 ? 11.303 -7.044 -15.386 1.00 93.81 179 ARG A N 1
ATOM 1398 C CA . ARG A 1 179 ? 11.106 -5.763 -14.717 1.00 93.81 179 ARG A CA 1
ATOM 1399 C C . ARG A 1 179 ? 9.791 -5.725 -13.954 1.00 93.81 179 ARG A C 1
ATOM 1401 O O . ARG A 1 179 ? 8.798 -6.307 -14.384 1.00 93.81 179 ARG A O 1
ATOM 1408 N N . SER A 1 180 ? 9.794 -5.016 -12.834 1.00 95.38 180 SER A N 1
ATOM 1409 C CA . SER A 1 180 ? 8.606 -4.769 -12.013 1.00 95.38 180 SER A CA 1
ATOM 1410 C C . SER A 1 180 ? 8.747 -3.456 -11.256 1.00 95.38 180 SER A C 1
ATOM 1412 O O . SER A 1 180 ? 9.852 -2.927 -11.115 1.00 95.38 180 SER A O 1
ATOM 1414 N N . ALA A 1 181 ? 7.635 -2.950 -10.745 1.00 95.44 181 ALA A N 1
ATOM 1415 C CA . ALA A 1 181 ? 7.592 -1.797 -9.874 1.00 95.44 181 ALA A CA 1
ATOM 1416 C C . ALA A 1 181 ? 6.622 -2.062 -8.717 1.00 95.44 181 ALA A C 1
ATOM 1418 O O . ALA A 1 181 ? 5.629 -2.772 -8.868 1.00 95.44 181 ALA A O 1
ATOM 1419 N N . THR A 1 182 ? 6.923 -1.513 -7.546 1.00 95.00 182 THR A N 1
ATOM 1420 C CA . THR A 1 182 ? 6.064 -1.590 -6.357 1.00 95.00 182 THR A CA 1
ATOM 1421 C C . THR A 1 182 ? 5.892 -0.199 -5.782 1.00 95.00 182 THR A C 1
ATOM 1423 O O . THR A 1 182 ? 6.882 0.479 -5.525 1.00 95.00 182 THR A O 1
ATOM 1426 N N . LEU A 1 183 ? 4.649 0.222 -5.590 1.00 94.12 183 LEU A N 1
ATOM 1427 C CA . LEU A 1 183 ? 4.279 1.502 -5.006 1.00 94.12 183 LEU A CA 1
ATOM 1428 C C . LEU A 1 183 ? 3.897 1.295 -3.545 1.00 94.12 183 LEU A C 1
ATOM 1430 O O . LEU A 1 183 ? 3.006 0.505 -3.258 1.00 94.12 183 LEU A O 1
ATOM 1434 N N . LEU A 1 184 ? 4.516 2.053 -2.648 1.00 92.88 184 LEU A N 1
ATOM 1435 C CA . LEU A 1 184 ? 3.964 2.362 -1.337 1.00 92.88 184 LEU A CA 1
ATOM 1436 C C . LEU A 1 184 ? 3.454 3.795 -1.375 1.00 92.88 184 LEU A C 1
ATOM 1438 O O . LEU A 1 184 ? 4.186 4.704 -1.767 1.00 92.88 184 LEU A O 1
ATOM 1442 N N . MET A 1 185 ? 2.224 4.018 -0.944 1.00 92.31 185 MET A N 1
ATOM 1443 C CA . MET A 1 185 ? 1.604 5.330 -1.016 1.00 92.31 185 MET A CA 1
ATOM 1444 C C . MET A 1 185 ? 0.858 5.636 0.267 1.00 92.31 185 MET A C 1
ATOM 1446 O O . MET A 1 185 ? -0.057 4.910 0.644 1.00 92.31 185 MET A O 1
ATOM 1450 N N . ASN A 1 186 ? 1.213 6.744 0.910 1.00 92.56 186 ASN A N 1
ATOM 1451 C CA . ASN A 1 186 ? 0.411 7.271 1.998 1.00 92.56 186 ASN A CA 1
ATOM 1452 C C . ASN A 1 186 ? -0.625 8.237 1.423 1.00 92.56 186 ASN A C 1
ATOM 1454 O O . ASN A 1 186 ? -0.287 9.265 0.826 1.00 92.56 186 ASN A O 1
ATOM 1458 N N . THR A 1 187 ? -1.895 7.887 1.576 1.00 93.81 187 THR A N 1
ATOM 1459 C CA . THR A 1 187 ? -3.022 8.641 1.035 1.00 93.81 187 THR A CA 1
ATOM 1460 C C . THR A 1 187 ? -4.143 8.714 2.056 1.00 93.81 187 THR A C 1
ATOM 1462 O O . THR A 1 187 ? -4.415 7.747 2.762 1.00 93.81 187 THR A O 1
ATOM 1465 N N . SER A 1 188 ? -4.844 9.846 2.094 1.00 94.81 188 SER A N 1
ATOM 1466 C CA . SER A 1 188 ? -6.044 9.993 2.920 1.00 94.81 188 SER A CA 1
ATOM 1467 C C . SER A 1 188 ? -7.218 9.137 2.438 1.00 94.81 188 SER A C 1
ATOM 1469 O O . SER A 1 188 ? -8.193 8.982 3.170 1.00 94.81 188 SER A O 1
ATOM 1471 N N . ALA A 1 189 ? -7.133 8.542 1.240 1.00 94.94 189 ALA A N 1
ATOM 1472 C CA . ALA A 1 189 ? -8.142 7.609 0.742 1.00 94.94 189 ALA A CA 1
ATOM 1473 C C . ALA A 1 189 ? -8.315 6.383 1.661 1.00 94.94 189 ALA A C 1
ATOM 1475 O O . ALA A 1 189 ? -9.383 5.774 1.662 1.00 94.94 189 ALA A O 1
ATOM 1476 N N . VAL A 1 190 ? -7.315 6.069 2.497 1.00 95.56 190 VAL A N 1
ATOM 1477 C CA . VAL A 1 190 ? -7.387 5.005 3.510 1.00 95.56 190 VAL A CA 1
ATOM 1478 C C . VAL A 1 190 ? -8.546 5.184 4.498 1.00 95.56 190 VAL A C 1
ATOM 1480 O O . VAL A 1 190 ? -9.083 4.187 4.980 1.00 95.56 190 VAL A O 1
ATOM 1483 N N . ASN A 1 191 ? -9.015 6.419 4.723 1.00 95.12 191 ASN A N 1
ATOM 1484 C CA . ASN A 1 191 ? -10.204 6.681 5.539 1.00 95.12 191 ASN A CA 1
ATOM 1485 C C . ASN A 1 191 ? -11.433 5.910 5.048 1.00 95.12 191 ASN A C 1
ATOM 1487 O O . ASN A 1 191 ? -12.236 5.481 5.863 1.00 95.12 191 ASN A O 1
ATOM 1491 N N . GLN A 1 192 ? -11.565 5.655 3.742 1.00 95.38 192 GLN A N 1
ATOM 1492 C CA . GLN A 1 192 ? -12.676 4.856 3.212 1.00 95.38 192 GLN A CA 1
ATOM 1493 C C . GLN A 1 192 ? -12.653 3.417 3.752 1.00 95.38 192 GLN A C 1
ATOM 1495 O O . GLN A 1 192 ? -13.704 2.832 4.005 1.00 95.38 192 GLN A O 1
ATOM 1500 N N . ALA A 1 193 ? -11.464 2.834 3.935 1.00 95.44 193 ALA A N 1
ATOM 1501 C CA . ALA A 1 193 ? -11.315 1.499 4.507 1.00 95.44 193 ALA A CA 1
ATOM 1502 C C . ALA A 1 193 ? -11.599 1.498 6.017 1.00 95.44 193 ALA A C 1
ATOM 1504 O O . ALA A 1 193 ? -12.284 0.599 6.502 1.00 95.44 193 ALA A O 1
ATOM 1505 N N . ILE A 1 194 ? -11.139 2.527 6.737 1.00 94.94 194 ILE A N 1
ATOM 1506 C CA . ILE A 1 194 ? -11.403 2.700 8.175 1.00 94.94 194 ILE A CA 1
ATOM 1507 C C . ILE A 1 194 ? -12.913 2.852 8.421 1.00 94.94 194 ILE A C 1
ATOM 1509 O O . ILE A 1 194 ? -13.488 2.087 9.191 1.00 94.94 194 ILE A O 1
ATOM 1513 N N . GLN A 1 195 ? -13.589 3.702 7.646 1.00 95.50 195 GLN A N 1
ATOM 1514 C CA . GLN A 1 195 ? -15.037 3.913 7.734 1.00 95.50 195 GLN A CA 1
ATOM 1515 C C . GLN A 1 195 ? -15.847 2.635 7.482 1.00 95.50 195 GLN A C 1
ATOM 1517 O O . GLN A 1 195 ? -16.872 2.404 8.126 1.00 95.50 195 GLN A O 1
ATOM 1522 N N . LYS A 1 196 ? -15.398 1.767 6.562 1.00 95.25 196 LYS A N 1
ATOM 1523 C CA . LYS A 1 196 ? -16.025 0.450 6.339 1.00 95.25 196 LYS A CA 1
ATOM 1524 C C . LYS A 1 196 ? -15.929 -0.440 7.586 1.00 95.25 196 LYS A C 1
ATOM 1526 O O . LYS A 1 196 ? -16.850 -1.220 7.837 1.00 95.25 196 LYS A O 1
ATOM 1531 N N . VAL A 1 197 ? -14.832 -0.364 8.344 1.00 95.50 197 VAL A N 1
ATOM 1532 C CA . VAL A 1 197 ? -14.660 -1.100 9.609 1.00 95.50 197 VAL A CA 1
ATOM 1533 C C . VAL A 1 197 ? -15.553 -0.502 10.693 1.00 95.50 197 VAL A C 1
ATOM 1535 O O . VAL A 1 197 ? -16.302 -1.249 11.323 1.00 95.50 197 VAL A O 1
ATOM 1538 N N . ASP A 1 198 ? -15.560 0.822 10.831 1.00 96.12 198 ASP A N 1
ATOM 1539 C CA . ASP A 1 198 ? -16.393 1.551 11.791 1.00 96.12 198 ASP A CA 1
ATOM 1540 C C . ASP A 1 198 ? -17.882 1.229 11.626 1.00 96.12 198 ASP A C 1
ATOM 1542 O O . ASP A 1 198 ? -18.555 0.865 12.587 1.00 96.12 198 ASP A O 1
ATOM 1546 N N . GLN A 1 199 ? -18.398 1.245 10.395 1.00 96.62 199 GLN A N 1
ATOM 1547 C CA . GLN A 1 199 ? -19.803 0.916 10.124 1.00 96.62 199 GLN A CA 1
ATOM 1548 C C . GLN A 1 199 ? -20.168 -0.520 10.528 1.00 96.62 199 GLN A C 1
ATOM 1550 O O . GLN A 1 199 ? -21.256 -0.770 11.056 1.00 96.62 199 GLN A O 1
ATOM 1555 N N . LYS A 1 200 ? -19.271 -1.483 10.276 1.00 96.62 200 LYS A N 1
ATOM 1556 C CA . LYS A 1 200 ? -19.474 -2.886 10.673 1.00 96.62 200 LYS A CA 1
ATOM 1557 C C . LYS A 1 200 ? -19.441 -3.026 12.191 1.00 96.62 200 LYS A C 1
ATOM 1559 O O . LYS A 1 200 ? -20.278 -3.737 12.750 1.00 96.62 200 LYS A O 1
ATOM 1564 N N . PHE A 1 201 ? -18.506 -2.340 12.843 1.00 97.56 201 PHE A N 1
ATOM 1565 C CA . PHE A 1 201 ? -18.402 -2.301 14.293 1.00 97.56 201 PHE A CA 1
ATOM 1566 C C . PHE A 1 201 ? -19.674 -1.727 14.922 1.00 97.56 201 PHE A C 1
ATOM 1568 O O . PHE A 1 201 ? -20.305 -2.404 15.732 1.00 97.56 201 PHE A O 1
ATOM 1575 N N . ASP A 1 202 ? -20.109 -0.543 14.484 1.00 97.06 202 ASP A N 1
ATOM 1576 C CA . ASP A 1 202 ? -21.284 0.150 15.015 1.00 97.06 202 ASP A CA 1
ATOM 1577 C C . ASP A 1 202 ? -22.547 -0.722 14.876 1.00 97.06 202 ASP A C 1
ATOM 1579 O O . ASP A 1 202 ? -23.343 -0.839 15.810 1.00 97.06 202 ASP A O 1
ATOM 1583 N N . MET A 1 203 ? -22.704 -1.423 13.745 1.00 97.12 203 MET A N 1
ATOM 1584 C CA . MET A 1 203 ? -23.827 -2.338 13.508 1.00 97.12 203 MET A CA 1
ATOM 1585 C C . MET A 1 203 ? -23.856 -3.526 14.484 1.00 97.12 203 MET A C 1
ATOM 1587 O O . MET A 1 203 ? -24.933 -3.922 14.947 1.00 97.12 203 MET A O 1
ATOM 1591 N N . LEU A 1 204 ? -22.697 -4.118 14.776 1.00 97.25 204 LEU A N 1
ATOM 1592 C CA . LEU A 1 204 ? -22.579 -5.264 15.681 1.00 97.25 204 LEU A CA 1
ATOM 1593 C C . LEU A 1 204 ? -22.705 -4.832 17.144 1.00 97.25 204 LEU A C 1
ATOM 1595 O O . LEU A 1 204 ? -23.461 -5.442 17.909 1.00 97.25 204 LEU A O 1
ATOM 1599 N N . PHE A 1 205 ? -22.014 -3.756 17.515 1.00 96.69 205 PHE A N 1
ATOM 1600 C CA . PHE A 1 205 ? -21.967 -3.246 18.878 1.00 96.69 205 PHE A CA 1
ATOM 1601 C C . PHE A 1 205 ? -23.321 -2.687 19.325 1.00 96.69 205 PHE A C 1
ATOM 1603 O O . PHE A 1 205 ? -23.754 -2.964 20.442 1.00 96.69 205 PHE A O 1
ATOM 1610 N N . HIS A 1 206 ? -24.071 -2.026 18.432 1.00 96.62 206 HIS A N 1
ATOM 1611 C CA . HIS A 1 206 ? -25.433 -1.565 18.727 1.00 96.62 206 HIS A CA 1
ATOM 1612 C C . HIS A 1 206 ? -26.375 -2.710 19.138 1.00 96.62 206 HIS A C 1
ATOM 1614 O O . HIS A 1 206 ? -27.261 -2.531 19.972 1.00 96.62 206 HIS A O 1
ATOM 1620 N N . LYS A 1 207 ? -26.169 -3.914 18.587 1.00 97.12 207 LYS A N 1
ATOM 1621 C CA . LYS A 1 207 ? -26.923 -5.123 18.957 1.00 97.12 207 LYS A CA 1
ATOM 1622 C C . LYS A 1 207 ? -26.292 -5.906 20.110 1.00 97.12 207 LYS A C 1
ATOM 1624 O O . LYS A 1 207 ? -26.792 -6.979 20.442 1.00 97.12 207 LYS A O 1
ATOM 1629 N N . ARG A 1 208 ? -25.188 -5.416 20.686 1.00 95.88 208 ARG A N 1
ATOM 1630 C CA . ARG A 1 208 ? -24.333 -6.142 21.639 1.00 95.88 208 ARG A CA 1
ATOM 1631 C C . ARG A 1 208 ? -23.966 -7.551 21.153 1.00 95.88 208 ARG A C 1
ATOM 1633 O O . ARG A 1 208 ? -23.834 -8.486 21.944 1.00 95.88 208 ARG A O 1
ATOM 1640 N N . ALA A 1 209 ? -23.817 -7.722 19.838 1.00 96.81 209 ALA A N 1
ATOM 1641 C CA . ALA A 1 209 ? -23.451 -9.004 19.254 1.00 96.81 209 ALA A CA 1
ATOM 1642 C C . ALA A 1 209 ? -22.008 -9.350 19.640 1.00 96.81 209 ALA A C 1
ATOM 1644 O O . ALA A 1 209 ? -21.123 -8.506 19.552 1.00 96.81 209 ALA A O 1
ATOM 1645 N N . PHE A 1 210 ? -21.778 -10.590 20.077 1.00 96.31 210 PHE A N 1
ATOM 1646 C CA . PHE A 1 210 ? -20.466 -11.136 20.463 1.00 96.31 210 PHE A CA 1
ATOM 1647 C C . PHE A 1 210 ? -19.747 -10.470 21.654 1.00 96.31 210 PHE A C 1
ATOM 1649 O O . PHE A 1 210 ? -18.783 -11.049 22.138 1.00 96.31 210 PHE A O 1
ATOM 1656 N N . VAL A 1 211 ? -20.243 -9.352 22.201 1.00 96.44 211 VAL A N 1
ATOM 1657 C CA . VAL A 1 211 ? -19.621 -8.620 23.330 1.00 96.44 211 VAL A CA 1
ATOM 1658 C C . VAL A 1 211 ? -19.355 -9.521 24.541 1.00 96.44 211 VAL A C 1
ATOM 1660 O O . VAL A 1 211 ? -18.290 -9.447 25.146 1.00 96.44 211 VAL A O 1
ATOM 1663 N N . HIS A 1 212 ? -20.293 -10.416 24.868 1.00 95.69 212 HIS A N 1
ATOM 1664 C CA . HIS A 1 212 ? -20.178 -11.296 26.034 1.00 95.69 212 HIS A CA 1
ATOM 1665 C C . HIS A 1 212 ? -18.930 -12.188 26.020 1.00 95.69 212 HIS A C 1
ATOM 1667 O O . HIS A 1 212 ? -18.406 -12.451 27.093 1.00 95.69 212 HIS A O 1
ATOM 1673 N N . TRP A 1 213 ? -18.447 -12.612 24.844 1.00 97.12 213 TRP A N 1
ATOM 1674 C CA . TRP A 1 213 ? -17.228 -13.421 24.729 1.00 97.12 213 TRP A CA 1
ATOM 1675 C C . TRP A 1 213 ? -15.980 -12.651 25.160 1.00 97.12 213 TRP A C 1
ATOM 1677 O O . TRP A 1 213 ? -15.074 -13.231 25.737 1.00 97.12 213 TRP A O 1
ATOM 1687 N N . TYR A 1 214 ? -15.931 -11.345 24.901 1.00 97.00 214 TYR A N 1
ATOM 1688 C CA . TYR A 1 214 ? -14.790 -10.512 25.280 1.00 97.00 214 TYR A CA 1
ATOM 1689 C C . TYR A 1 214 ? -14.826 -10.175 26.770 1.00 97.00 214 TYR A C 1
ATOM 1691 O O . TYR A 1 214 ? -13.825 -10.305 27.468 1.00 97.00 214 TYR A O 1
ATOM 1699 N N . VAL A 1 215 ? -16.008 -9.813 27.277 1.00 96.50 215 VAL A N 1
ATOM 1700 C CA . VAL A 1 215 ? -16.183 -9.479 28.697 1.00 96.50 215 VAL A CA 1
ATOM 1701 C C . VAL A 1 215 ? -15.975 -10.705 29.591 1.00 96.50 215 VAL A C 1
ATOM 1703 O O . VAL A 1 215 ? -15.414 -10.580 30.677 1.00 96.50 215 VAL A O 1
ATOM 1706 N N . SER A 1 216 ? -16.363 -11.908 29.144 1.00 96.00 216 SER A N 1
ATOM 1707 C CA . SER A 1 216 ? -16.114 -13.143 29.902 1.00 96.00 216 SER A CA 1
ATOM 1708 C C . SER A 1 216 ? -14.631 -13.490 30.031 1.00 96.00 216 SER A C 1
ATOM 1710 O O . SER A 1 216 ? -14.251 -14.123 31.011 1.00 96.00 216 SER A O 1
ATOM 1712 N N . GLU A 1 217 ? -13.808 -13.059 29.075 1.00 97.25 217 GLU A N 1
ATOM 1713 C CA . GLU A 1 217 ? -12.352 -13.256 29.076 1.00 97.25 217 GLU A CA 1
ATOM 1714 C C . GLU A 1 217 ? -11.598 -12.116 29.792 1.00 97.25 217 GLU A C 1
ATOM 1716 O O . GLU A 1 217 ? -10.369 -12.094 29.806 1.00 97.25 217 GLU A O 1
ATOM 1721 N N . GLY A 1 218 ? -12.318 -11.183 30.430 1.00 95.50 218 GLY A N 1
ATOM 1722 C CA . GLY A 1 218 ? -11.739 -10.164 31.311 1.00 95.50 218 GLY A CA 1
ATOM 1723 C C . GLY A 1 218 ? -11.512 -8.784 30.689 1.00 95.50 218 GLY A C 1
ATOM 1724 O O . GLY A 1 218 ? -10.886 -7.952 31.338 1.00 95.50 218 GLY A O 1
ATOM 1725 N N . MET A 1 219 ? -12.017 -8.523 29.479 1.00 97.69 219 MET A N 1
ATOM 1726 C CA . MET A 1 219 ? -12.013 -7.184 28.870 1.00 97.69 219 MET A CA 1
ATOM 1727 C C . MET A 1 219 ? -13.129 -6.311 29.462 1.00 97.69 219 MET A C 1
ATOM 1729 O O . MET A 1 219 ? -14.266 -6.772 29.612 1.00 97.69 219 MET A O 1
ATOM 1733 N N . GLU A 1 220 ? -12.855 -5.041 29.762 1.00 96.38 220 GLU A N 1
ATOM 1734 C CA . GLU A 1 220 ? -13.905 -4.128 30.222 1.00 96.38 220 GLU A CA 1
ATOM 1735 C C . GLU A 1 220 ? -14.797 -3.679 29.051 1.00 96.38 220 GLU A C 1
ATOM 1737 O O . GLU A 1 220 ? -14.312 -3.316 27.981 1.00 96.38 220 GLU A O 1
ATOM 1742 N N . GLU A 1 221 ? -16.127 -3.643 29.235 1.00 93.81 221 GLU A N 1
ATOM 1743 C CA . GLU A 1 221 ? -17.056 -3.222 28.161 1.00 93.81 221 GLU A CA 1
ATOM 1744 C C . GLU A 1 221 ? -16.774 -1.781 27.681 1.00 93.81 221 GLU A C 1
ATOM 1746 O O . GLU A 1 221 ? -17.058 -1.446 26.531 1.00 93.81 221 GLU A O 1
ATOM 1751 N N . GLY A 1 222 ? -16.182 -0.942 28.540 1.00 95.06 222 GLY A N 1
ATOM 1752 C CA . GLY A 1 222 ? -15.776 0.428 28.217 1.00 95.06 222 GLY A CA 1
ATOM 1753 C C . GLY A 1 222 ? -14.634 0.539 27.200 1.00 95.06 222 GLY A C 1
ATOM 1754 O O . GLY A 1 222 ? -14.526 1.569 26.541 1.00 95.06 222 GLY A O 1
ATOM 1755 N N . GLU A 1 223 ? -13.846 -0.517 26.991 1.00 96.38 223 GLU A N 1
ATOM 1756 C CA . GLU A 1 223 ? -12.737 -0.501 26.025 1.00 96.38 223 GLU A CA 1
ATOM 1757 C C . GLU A 1 223 ? -13.231 -0.461 24.567 1.00 96.38 223 GLU A C 1
ATOM 1759 O O . GLU A 1 223 ? -12.563 0.070 23.681 1.00 96.38 223 GLU A O 1
ATOM 1764 N N . PHE A 1 224 ? -14.432 -0.985 24.298 1.00 96.62 224 PHE A N 1
ATOM 1765 C CA . PHE A 1 224 ? -15.048 -0.949 22.969 1.00 96.62 224 PHE A CA 1
ATOM 1766 C C . PHE A 1 224 ? -15.297 0.482 22.455 1.00 96.62 224 PHE A C 1
ATOM 1768 O O . PHE A 1 224 ? -14.810 0.813 21.369 1.00 96.62 224 PHE A O 1
ATOM 1775 N N . PRO A 1 225 ? -16.052 1.342 23.172 1.00 96.00 225 PRO A N 1
ATOM 1776 C CA . PRO A 1 225 ? -16.253 2.723 22.748 1.00 96.00 225 PRO A CA 1
ATOM 1777 C C . PRO A 1 225 ? -14.957 3.544 22.764 1.00 96.00 225 PRO A C 1
ATOM 1779 O O . PRO A 1 225 ? -14.807 4.409 21.906 1.00 96.00 225 PRO A O 1
ATOM 1782 N N . GLU A 1 226 ? -14.003 3.250 23.654 1.00 96.56 226 GLU A N 1
ATOM 1783 C CA . GLU A 1 226 ? -12.689 3.909 23.659 1.00 96.56 226 GLU A CA 1
ATOM 1784 C C . GLU A 1 226 ? -11.904 3.617 22.368 1.00 96.56 226 GLU A C 1
ATOM 1786 O O . GLU A 1 226 ? -11.450 4.535 21.681 1.00 96.56 226 GLU A O 1
ATOM 1791 N N . ALA A 1 227 ? -11.814 2.346 21.964 1.00 95.81 227 ALA A N 1
ATOM 1792 C CA . ALA A 1 227 ? -11.166 1.962 20.710 1.00 95.81 227 ALA A CA 1
ATOM 1793 C C . ALA A 1 227 ? -11.866 2.576 19.482 1.00 95.81 227 ALA A C 1
ATOM 1795 O O . ALA A 1 227 ? -11.213 2.991 18.520 1.00 95.81 227 ALA A O 1
ATOM 1796 N N . ARG A 1 228 ? -13.199 2.674 19.522 1.00 96.25 228 ARG A N 1
ATOM 1797 C CA . ARG A 1 228 ? -14.007 3.316 18.477 1.00 96.25 228 ARG A CA 1
ATOM 1798 C C . ARG A 1 228 ? -13.751 4.824 18.377 1.00 96.25 228 ARG A C 1
ATOM 1800 O O . ARG A 1 228 ? -13.720 5.362 17.268 1.00 96.25 228 ARG A O 1
ATOM 1807 N N . GLU A 1 229 ? -13.564 5.504 19.505 1.00 96.06 229 GLU A N 1
ATOM 1808 C CA . GLU A 1 229 ? -13.197 6.924 19.560 1.00 96.06 229 GLU A CA 1
ATOM 1809 C C . GLU A 1 229 ? -11.768 7.158 19.047 1.00 96.06 229 GLU A C 1
ATOM 1811 O O . GLU A 1 229 ? -11.521 8.122 18.316 1.00 96.06 229 GLU A O 1
ATOM 1816 N N . ALA A 1 230 ? -10.841 6.240 19.333 1.00 94.44 230 ALA A N 1
ATOM 1817 C CA . ALA A 1 230 ? -9.488 6.285 18.784 1.00 94.44 230 ALA A CA 1
ATOM 1818 C C . ALA A 1 230 ? -9.483 6.188 17.245 1.00 94.44 230 ALA A C 1
ATOM 1820 O O . ALA A 1 230 ? -8.768 6.948 16.588 1.00 94.44 230 ALA A O 1
ATOM 1821 N N . LEU A 1 231 ? -10.319 5.319 16.655 1.00 94.31 231 LEU A N 1
ATOM 1822 C CA . LEU A 1 231 ? -10.502 5.257 15.196 1.00 94.31 231 LEU A CA 1
ATOM 1823 C C . LEU A 1 231 ? -11.116 6.546 14.635 1.00 94.31 231 LEU A C 1
ATOM 1825 O O . LEU A 1 231 ? -10.606 7.082 13.655 1.00 94.31 231 LEU A O 1
ATOM 1829 N N . SER A 1 232 ? -12.130 7.102 15.302 1.00 95.38 232 SER A N 1
ATOM 1830 C CA . SER A 1 232 ? -12.728 8.392 14.921 1.00 95.38 232 SER A CA 1
ATOM 1831 C C . SER A 1 232 ? -11.699 9.533 14.929 1.00 95.38 232 SER A C 1
ATOM 1833 O O . SER A 1 232 ? -11.646 10.349 14.007 1.00 95.38 232 SER A O 1
ATOM 1835 N N . THR A 1 233 ? -10.819 9.560 15.932 1.00 95.06 233 THR A N 1
ATOM 1836 C CA . THR A 1 233 ? -9.717 10.531 16.013 1.00 95.06 233 THR A CA 1
ATOM 1837 C C . THR A 1 233 ? -8.741 10.362 14.849 1.00 95.06 233 THR A C 1
ATOM 1839 O O . THR A 1 233 ? -8.340 11.348 14.231 1.00 95.06 233 THR A O 1
ATOM 1842 N N . LEU A 1 234 ? -8.402 9.119 14.491 1.00 94.12 234 LEU A N 1
ATOM 1843 C CA . LEU A 1 234 ? -7.549 8.840 13.337 1.00 94.12 234 LEU A CA 1
ATOM 1844 C C . LEU A 1 234 ? -8.183 9.325 12.024 1.00 94.12 234 LEU A C 1
ATOM 1846 O O . LEU A 1 234 ? -7.496 9.927 11.198 1.00 94.12 234 LEU A O 1
ATOM 1850 N N . GLU A 1 235 ? -9.486 9.112 11.825 1.00 94.38 235 GLU A N 1
ATOM 1851 C CA . GLU A 1 235 ? -10.188 9.625 10.643 1.00 94.38 235 GLU A CA 1
ATOM 1852 C C . GLU A 1 235 ? -10.101 11.152 10.552 1.00 94.38 235 GLU A C 1
ATOM 1854 O O . GLU A 1 235 ? -9.829 11.700 9.475 1.00 94.38 235 GLU A O 1
ATOM 1859 N N . GLN A 1 236 ? -10.292 11.837 11.685 1.00 94.31 236 GLN A N 1
ATOM 1860 C CA . GLN A 1 236 ? -10.167 13.291 11.783 1.00 94.31 236 GLN A CA 1
ATOM 1861 C C . GLN A 1 236 ? -8.752 13.771 11.461 1.00 94.31 236 GLN A C 1
ATOM 1863 O O . GLN A 1 236 ? -8.609 14.800 10.804 1.00 94.31 236 GLN A O 1
ATOM 1868 N N . ASP A 1 237 ? -7.716 13.028 11.849 1.00 93.62 237 ASP A N 1
ATOM 1869 C CA . ASP A 1 237 ? -6.333 13.370 11.512 1.00 93.62 237 ASP A CA 1
ATOM 1870 C C . ASP A 1 237 ? -6.089 13.341 10.005 1.00 93.62 237 ASP A C 1
ATOM 1872 O O . ASP A 1 237 ? -5.563 14.301 9.438 1.00 93.62 237 ASP A O 1
ATOM 1876 N N . TYR A 1 238 ? -6.518 12.271 9.334 1.00 92.94 238 TYR A N 1
ATOM 1877 C CA . TYR A 1 238 ? -6.421 12.176 7.878 1.00 92.94 238 TYR A CA 1
ATOM 1878 C C . TYR A 1 238 ? -7.228 13.276 7.182 1.00 92.94 238 TYR A C 1
ATOM 1880 O O . TYR A 1 238 ? -6.753 13.850 6.201 1.00 92.94 238 TYR A O 1
ATOM 1888 N N . LEU A 1 239 ? -8.419 13.615 7.689 1.00 91.50 239 LEU A N 1
ATOM 1889 C CA . LEU A 1 239 ? -9.211 14.729 7.163 1.00 91.50 239 LEU A CA 1
ATOM 1890 C C . LEU A 1 239 ? -8.500 16.070 7.372 1.00 91.50 239 LEU A C 1
ATOM 1892 O O . LEU A 1 239 ? -8.425 16.866 6.436 1.00 91.50 239 LEU A O 1
ATOM 1896 N N . GLY A 1 240 ? -7.927 16.304 8.551 1.00 89.88 240 GLY A N 1
ATOM 1897 C CA . GLY A 1 240 ? -7.204 17.529 8.888 1.00 89.88 240 GLY A CA 1
ATOM 1898 C C . GLY A 1 240 ? -6.007 17.787 7.975 1.00 89.88 240 GLY A C 1
ATOM 1899 O O . GLY A 1 240 ? -5.763 18.930 7.603 1.00 89.88 240 GLY A O 1
ATOM 1900 N N . VAL A 1 241 ? -5.313 16.735 7.530 1.00 86.44 241 VAL A N 1
ATOM 1901 C CA . VAL A 1 241 ? -4.194 16.855 6.576 1.00 86.44 241 VAL A CA 1
ATOM 1902 C C . VAL A 1 241 ? -4.657 17.201 5.153 1.00 86.44 241 VAL A C 1
ATOM 1904 O O . VAL A 1 241 ? -3.889 17.760 4.370 1.00 86.44 241 VAL A O 1
ATOM 1907 N N . THR A 1 242 ? -5.909 16.891 4.802 1.00 82.31 242 THR A N 1
ATOM 1908 C CA . THR A 1 242 ? -6.477 17.184 3.472 1.00 82.31 242 THR A CA 1
ATOM 1909 C C . THR A 1 242 ? -7.142 18.550 3.359 1.00 82.31 242 THR A C 1
ATOM 1911 O O . THR A 1 242 ? -7.386 19.010 2.241 1.00 82.31 242 THR A O 1
ATOM 1914 N N . GLN A 1 243 ? -7.468 19.177 4.491 1.00 76.50 243 GLN A N 1
ATOM 1915 C CA . GLN A 1 243 ? -8.091 20.492 4.521 1.00 76.50 243 GLN A CA 1
ATOM 1916 C C . GLN A 1 243 ? -7.042 21.557 4.214 1.00 76.50 243 GLN A C 1
ATOM 1918 O O . GLN A 1 243 ? -5.996 21.631 4.858 1.00 76.50 243 GLN A O 1
ATOM 1923 N N . GLU A 1 244 ? -7.330 22.402 3.227 1.00 58.03 244 GLU A N 1
ATOM 1924 C CA . GLU A 1 244 ? -6.533 23.604 3.009 1.00 58.03 244 GLU A CA 1
ATOM 1925 C C . GLU A 1 244 ? -6.649 24.496 4.247 1.00 58.03 244 GLU A C 1
ATOM 1927 O O . GLU A 1 244 ? -7.734 24.577 4.838 1.00 58.03 244 GLU A O 1
ATOM 1932 N N . PRO A 1 245 ? -5.577 25.194 4.661 1.00 50.44 245 PRO A N 1
ATOM 1933 C CA . PRO A 1 245 ? -5.735 26.282 5.601 1.00 50.44 245 PRO A CA 1
ATOM 1934 C C . PRO A 1 245 ? -6.631 27.315 4.919 1.00 50.44 245 PRO A C 1
ATOM 1936 O O . PRO A 1 245 ? -6.167 28.120 4.114 1.00 50.44 245 PRO A O 1
ATOM 1939 N N . SER A 1 246 ? -7.930 27.279 5.225 1.00 40.69 246 SER A N 1
ATOM 1940 C CA . SER A 1 246 ? -8.859 28.352 4.895 1.00 40.69 246 SER A CA 1
ATOM 1941 C C . SER A 1 246 ? -8.162 29.638 5.302 1.00 40.69 246 SER A C 1
ATOM 1943 O O . SER A 1 246 ? -7.798 29.756 6.477 1.00 40.69 246 SER A O 1
ATOM 1945 N N . GLN A 1 247 ? -7.896 30.517 4.331 1.00 39.25 247 GLN A N 1
ATOM 1946 C CA . GLN A 1 247 ? -7.242 31.803 4.533 1.00 39.25 247 GLN A CA 1
ATOM 1947 C C . GLN A 1 247 ? -7.814 32.428 5.804 1.00 39.25 247 GLN A C 1
ATOM 1949 O O . GLN A 1 247 ? -8.940 32.921 5.812 1.00 39.25 247 GLN A O 1
ATOM 1954 N N . LYS A 1 248 ? -7.075 32.345 6.914 1.00 35.34 248 LYS A N 1
ATOM 1955 C CA . LYS A 1 248 ? -7.415 33.133 8.087 1.00 35.34 248 LYS A CA 1
ATOM 1956 C C . LYS A 1 248 ? -7.132 34.552 7.641 1.00 35.34 248 LYS A C 1
ATOM 1958 O O . LYS A 1 248 ? -5.965 34.914 7.495 1.00 35.34 248 LYS A O 1
ATOM 1963 N N . GLU A 1 249 ? -8.189 35.308 7.346 1.00 34.00 249 GLU A N 1
ATOM 1964 C CA . GLU A 1 249 ? -8.090 36.753 7.183 1.00 34.00 249 GLU A CA 1
ATOM 1965 C C . GLU A 1 249 ? -7.203 37.279 8.319 1.00 34.00 249 GLU A C 1
ATOM 1967 O O . GLU A 1 249 ? -7.425 36.906 9.480 1.00 34.00 249 GLU A O 1
ATOM 1972 N N . PRO A 1 250 ? -6.151 38.060 8.022 1.00 36.41 250 PRO A N 1
ATOM 1973 C CA . PRO A 1 250 ? -5.282 38.573 9.062 1.00 36.41 250 PRO A CA 1
ATOM 1974 C C . PRO A 1 250 ? -6.116 39.462 9.984 1.00 36.41 250 PRO A C 1
ATOM 1976 O O . PRO A 1 250 ? -6.476 40.584 9.632 1.00 36.41 250 PRO A O 1
ATOM 1979 N N . GLN A 1 251 ? -6.446 38.952 11.171 1.00 35.25 251 GLN A N 1
ATOM 1980 C CA . GLN A 1 251 ? -7.074 39.767 12.198 1.00 35.25 251 GLN A CA 1
ATOM 1981 C C . GLN A 1 251 ? -6.078 40.857 12.615 1.00 35.25 251 GLN A C 1
ATOM 1983 O O . GLN A 1 251 ? -4.936 40.532 12.961 1.00 35.25 251 GLN A O 1
ATOM 1988 N N . PRO A 1 252 ? -6.462 42.145 12.588 1.00 36.41 252 PRO A N 1
ATOM 1989 C CA . PRO A 1 252 ? -5.580 43.208 13.033 1.00 36.41 252 PRO A CA 1
ATOM 1990 C C . PRO A 1 252 ? -5.331 43.048 14.534 1.00 36.41 252 PRO A C 1
ATOM 1992 O O . PRO A 1 252 ? -6.249 43.030 15.352 1.00 36.41 252 PRO A O 1
ATOM 1995 N N . ASN A 1 253 ? -4.058 42.898 14.886 1.00 34.53 253 ASN A N 1
ATOM 1996 C CA . ASN A 1 253 ? -3.603 42.687 16.251 1.00 34.53 253 ASN A CA 1
ATOM 1997 C C . ASN A 1 253 ? -3.848 43.974 17.078 1.00 34.53 253 ASN A C 1
ATOM 1999 O O . ASN A 1 253 ? -3.311 45.022 16.716 1.00 34.53 253 ASN A O 1
ATOM 2003 N N . PRO A 1 254 ? -4.596 43.952 18.198 1.00 38.59 254 PRO A N 1
ATOM 2004 C CA . PRO A 1 254 ? -4.948 45.160 18.960 1.00 38.59 254 PRO A CA 1
ATOM 2005 C C . PRO A 1 254 ? -3.816 45.683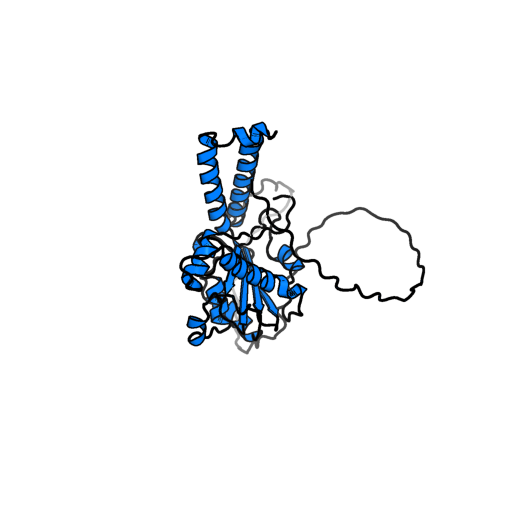 19.871 1.00 38.59 254 PRO A C 1
ATOM 2007 O O . PRO A 1 254 ? -4.069 46.251 20.932 1.00 38.59 254 PRO A O 1
ATOM 2010 N N . ARG A 1 255 ? -2.545 45.500 19.495 1.00 35.75 255 ARG A N 1
ATOM 2011 C CA . ARG A 1 255 ? -1.386 45.935 20.295 1.00 35.75 255 ARG A CA 1
ATOM 2012 C C . ARG A 1 255 ? -0.376 46.738 19.483 1.00 35.75 255 ARG A C 1
ATOM 2014 O O . ARG A 1 255 ? 0.782 46.355 19.391 1.00 35.75 255 ARG A O 1
ATOM 2021 N N . THR A 1 256 ? -0.813 47.900 19.006 1.00 34.53 256 THR A N 1
ATOM 2022 C CA . THR A 1 256 ? 0.095 49.035 18.790 1.00 34.53 256 THR A CA 1
ATOM 2023 C C . THR A 1 256 ? -0.607 50.344 19.168 1.00 34.53 256 THR A C 1
ATOM 2025 O O . THR A 1 256 ? -1.194 51.026 18.341 1.00 34.53 256 THR A O 1
ATOM 2028 N N . MET A 1 257 ? -0.553 50.676 20.455 1.00 29.12 257 MET A N 1
ATOM 2029 C CA . MET A 1 257 ? -0.634 52.032 21.020 1.00 29.12 257 MET A CA 1
ATOM 2030 C C . MET A 1 257 ? 0.580 52.101 21.955 1.00 29.12 257 MET A C 1
ATOM 2032 O O . MET A 1 257 ? 0.795 51.146 22.693 1.00 29.12 257 MET A O 1
ATOM 2036 N N . HIS A 1 258 ? 1.442 53.102 22.048 1.00 30.42 258 HIS A N 1
ATOM 2037 C CA . HIS A 1 258 ? 1.649 54.413 21.442 1.00 30.42 258 HIS A CA 1
ATOM 2038 C C . HIS A 1 258 ? 3.081 54.790 21.886 1.00 30.42 258 HIS A C 1
ATOM 2040 O O . HIS A 1 258 ? 3.436 54.500 23.028 1.00 30.42 258 HIS A O 1
ATOM 2046 N N . ILE A 1 259 ? 3.865 55.498 21.073 1.00 27.11 259 ILE A N 1
ATOM 2047 C CA . ILE A 1 259 ? 4.829 56.479 21.599 1.00 27.11 259 ILE A CA 1
ATOM 2048 C C . ILE A 1 259 ? 4.561 57.793 20.861 1.00 27.11 259 ILE A C 1
ATOM 2050 O O . ILE A 1 259 ? 4.707 57.877 19.645 1.00 27.11 259 ILE A O 1
ATOM 2054 N N . SER A 1 260 ? 4.090 58.779 21.621 1.00 25.95 260 SER A N 1
ATOM 2055 C CA . SER A 1 260 ? 4.033 60.212 21.297 1.00 25.95 260 SER A CA 1
ATOM 2056 C C . SER A 1 260 ? 5.470 60.780 21.378 1.00 25.95 260 SER A C 1
ATOM 2058 O O . SER A 1 260 ? 6.286 60.212 22.097 1.00 25.95 260 SER A O 1
ATOM 2060 N N . THR A 1 261 ? 5.914 61.840 20.697 1.00 27.38 261 THR A N 1
ATOM 2061 C CA . THR A 1 261 ? 5.359 63.201 20.582 1.00 27.38 261 THR A CA 1
ATOM 2062 C C . THR A 1 261 ? 6.226 64.029 19.607 1.00 27.38 26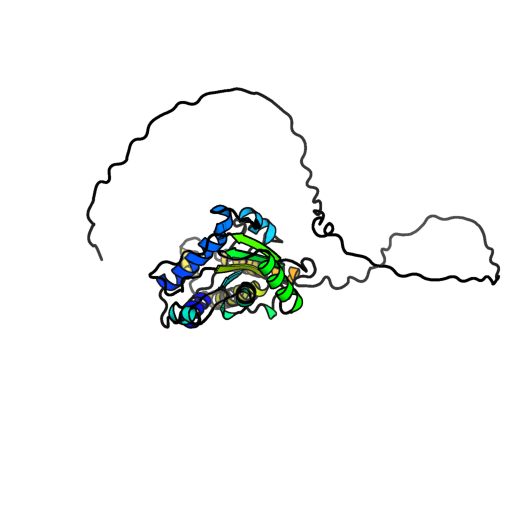1 THR A C 1
ATOM 2064 O O . THR A 1 261 ? 7.431 63.808 19.553 1.00 27.38 261 THR A O 1
ATOM 2067 N N . GLN A 1 262 ? 5.591 65.053 19.015 1.00 25.31 262 GLN A N 1
ATOM 2068 C CA . GLN A 1 262 ? 6.104 66.377 18.594 1.00 25.31 262 GLN A CA 1
ATOM 2069 C C . GLN A 1 262 ? 6.713 66.618 17.191 1.00 25.31 262 GLN A C 1
ATOM 2071 O O . GLN A 1 262 ? 7.718 66.027 16.824 1.00 25.31 262 GLN A O 1
ATOM 2076 N N . GLU A 1 263 ? 6.087 67.622 16.539 1.00 29.27 263 GLU A N 1
ATOM 2077 C CA . GLU A 1 263 ? 6.570 68.561 15.496 1.00 29.27 263 GLU A CA 1
ATOM 2078 C C . GLU A 1 263 ? 6.778 67.982 14.080 1.00 29.27 263 GLU A C 1
ATOM 2080 O O . GLU A 1 263 ? 7.361 66.925 13.909 1.00 29.27 263 GLU A O 1
ATOM 2085 N N . GLU A 1 264 ? 6.309 68.566 12.975 1.00 28.69 264 GLU A N 1
ATOM 2086 C CA . GLU A 1 264 ? 5.665 69.849 12.669 1.00 28.69 264 GLU A CA 1
ATOM 2087 C C . GLU A 1 264 ? 4.954 69.701 11.303 1.00 28.69 264 GLU A C 1
ATOM 2089 O O . GLU A 1 264 ? 5.307 68.841 10.493 1.00 28.69 264 GLU A O 1
ATOM 2094 N N . LEU A 1 265 ? 3.921 70.514 11.061 1.00 31.56 265 LEU A N 1
ATOM 2095 C CA . LEU A 1 265 ? 3.283 70.656 9.751 1.00 31.56 265 LEU A CA 1
ATOM 2096 C C . LEU A 1 265 ? 4.265 71.258 8.740 1.00 31.56 265 LEU A C 1
ATOM 2098 O O . LEU A 1 265 ? 4.878 72.262 9.066 1.00 31.56 265 LEU A O 1
ATOM 2102 N N . GLU A 1 266 ? 4.273 70.749 7.504 1.00 27.88 266 GLU A N 1
ATOM 2103 C CA . GLU A 1 266 ? 4.247 71.563 6.274 1.00 27.88 266 GLU A CA 1
ATOM 2104 C C . GLU A 1 266 ? 4.117 70.663 5.025 1.00 27.88 266 GLU A C 1
ATOM 2106 O O . GLU A 1 266 ? 4.907 69.749 4.802 1.00 27.88 266 GLU A O 1
ATOM 2111 N N . GLN A 1 267 ? 3.094 70.915 4.201 1.00 30.36 267 GLN A N 1
ATOM 2112 C CA . GLN A 1 267 ? 3.134 70.618 2.760 1.00 30.36 267 GLN A CA 1
ATOM 2113 C C . GLN A 1 267 ? 3.684 71.869 2.060 1.00 30.36 267 GLN A C 1
ATOM 2115 O O . GLN A 1 267 ? 3.444 72.975 2.552 1.00 30.36 267 GLN A O 1
ATOM 2120 N N . PRO A 1 268 ? 4.353 71.736 0.902 1.00 38.44 268 PRO A N 1
ATOM 2121 C CA . PRO A 1 268 ? 3.604 72.045 -0.318 1.00 38.44 268 PRO A CA 1
ATOM 2122 C C . PRO A 1 268 ? 3.998 71.230 -1.568 1.00 38.44 268 PRO A C 1
ATOM 2124 O O . PRO A 1 268 ? 4.861 70.357 -1.562 1.00 38.44 268 PRO A O 1
ATOM 2127 N N . GLU A 1 269 ? 3.246 71.553 -2.612 1.00 30.27 269 GLU A N 1
ATOM 2128 C CA . GLU A 1 269 ? 3.016 70.959 -3.925 1.00 30.27 269 GLU A CA 1
ATOM 2129 C C . GLU A 1 269 ? 4.207 70.938 -4.912 1.00 30.27 269 GLU A C 1
ATOM 2131 O O . GLU A 1 269 ? 5.196 71.647 -4.756 1.00 30.27 269 GLU A O 1
ATOM 2136 N N . ASP A 1 270 ? 3.998 70.150 -5.977 1.00 29.11 270 ASP A N 1
ATOM 2137 C CA . ASP A 1 270 ? 4.478 70.287 -7.362 1.00 29.11 270 ASP A CA 1
ATOM 2138 C C . ASP A 1 270 ? 5.980 70.415 -7.685 1.00 29.11 270 ASP A C 1
ATOM 2140 O O . ASP A 1 270 ? 6.608 71.448 -7.481 1.00 29.11 270 ASP A O 1
ATOM 2144 N N . MET A 1 271 ? 6.495 69.443 -8.460 1.00 29.83 271 MET A N 1
ATOM 2145 C CA . MET A 1 271 ? 7.193 69.761 -9.717 1.00 29.83 271 MET A CA 1
ATOM 2146 C C . MET A 1 271 ? 7.373 68.545 -10.641 1.00 29.83 271 MET A C 1
ATOM 2148 O O . MET A 1 271 ? 7.859 67.483 -10.256 1.00 29.83 271 MET A O 1
ATOM 2152 N N . MET A 1 272 ? 6.994 68.740 -11.904 1.00 27.80 272 MET A N 1
ATOM 2153 C CA . MET A 1 272 ? 7.209 67.834 -13.031 1.00 27.80 272 MET A CA 1
ATOM 2154 C C . MET A 1 272 ? 8.689 67.705 -13.450 1.00 27.80 272 MET A C 1
ATOM 2156 O O . MET A 1 272 ? 9.474 68.639 -13.314 1.00 27.80 272 MET A O 1
ATOM 2160 N N . SER A 1 273 ? 8.941 66.617 -14.193 1.00 29.09 273 SER A N 1
ATOM 2161 C CA . SER A 1 273 ? 9.856 66.471 -15.350 1.00 29.09 273 SER A CA 1
ATOM 2162 C C . SER A 1 273 ? 11.264 65.886 -15.141 1.00 29.09 273 SER A C 1
ATOM 2164 O O . SER A 1 273 ? 12.124 66.468 -14.492 1.00 29.09 273 SER A O 1
ATOM 2166 N N . ASN A 1 274 ? 11.502 64.723 -15.767 1.00 28.61 274 ASN A N 1
ATOM 2167 C CA . ASN A 1 274 ? 12.410 64.490 -16.916 1.00 28.61 274 ASN A CA 1
ATOM 2168 C C . ASN A 1 274 ? 12.496 62.959 -17.172 1.00 28.61 274 ASN A C 1
ATOM 2170 O O . ASN A 1 274 ? 12.631 62.193 -16.227 1.00 28.61 274 ASN A O 1
ATOM 2174 N N . SER A 1 275 ? 12.188 62.417 -18.367 1.00 26.80 275 SER A N 1
ATOM 2175 C CA . SER A 1 275 ? 13.050 62.371 -19.578 1.00 26.80 275 SER A CA 1
ATOM 2176 C C . SER A 1 275 ? 14.388 61.681 -19.248 1.00 26.80 275 SER A C 1
ATOM 2178 O O . SER A 1 275 ? 15.113 62.211 -18.423 1.00 26.80 275 SER A O 1
ATOM 2180 N N . GLU A 1 276 ? 14.809 60.501 -19.728 1.00 30.27 276 GLU A N 1
ATOM 2181 C CA . GLU A 1 276 ? 14.832 59.845 -21.054 1.00 30.27 276 GLU A CA 1
ATOM 2182 C C . GLU A 1 276 ? 15.310 58.373 -20.835 1.00 30.27 276 GLU A C 1
ATOM 2184 O O . GLU A 1 276 ? 16.065 58.108 -19.909 1.00 30.27 276 GLU A O 1
ATOM 2189 N N . ARG A 1 277 ? 14.767 57.333 -21.492 1.00 26.75 277 ARG A N 1
ATOM 2190 C CA . ARG A 1 277 ? 15.124 56.744 -22.812 1.00 26.75 277 ARG A CA 1
ATOM 2191 C C . ARG A 1 277 ? 16.413 55.880 -22.857 1.00 26.75 277 ARG A C 1
ATOM 2193 O O . ARG A 1 277 ? 17.512 56.390 -22.710 1.00 26.75 277 ARG A O 1
ATOM 2200 N N . GLY A 1 278 ? 16.264 54.605 -23.260 1.00 26.14 278 GLY A N 1
ATOM 2201 C CA . GLY A 1 278 ? 17.313 53.785 -23.914 1.00 26.14 278 GLY A CA 1
ATOM 2202 C C . GLY A 1 278 ? 17.436 52.341 -23.382 1.00 26.14 278 GLY A C 1
ATOM 2203 O O . GLY A 1 278 ? 17.934 52.148 -22.289 1.00 26.14 278 GLY A O 1
ATOM 2204 N N . ARG A 1 279 ? 16.835 51.315 -24.010 1.00 27.53 279 ARG A N 1
ATOM 2205 C CA . ARG A 1 279 ? 17.273 50.489 -25.174 1.00 27.53 279 ARG A CA 1
ATOM 2206 C C . ARG A 1 279 ? 17.932 49.145 -24.771 1.00 27.53 279 ARG A C 1
ATOM 2208 O O . ARG A 1 279 ? 19.032 49.148 -24.252 1.00 27.53 279 ARG A O 1
ATOM 2215 N N . GLN A 1 280 ? 17.231 48.048 -25.108 1.00 27.31 280 GLN A N 1
ATOM 2216 C CA . GLN A 1 280 ? 17.666 46.729 -25.642 1.00 27.31 280 GLN A CA 1
ATOM 2217 C C . GLN A 1 280 ? 18.945 46.075 -25.053 1.00 27.31 280 GLN A C 1
ATOM 2219 O O . GLN A 1 280 ? 20.017 46.658 -25.046 1.00 27.31 280 GLN A O 1
ATOM 2224 N N . THR A 1 281 ? 18.928 44.795 -24.667 1.00 26.52 281 THR A N 1
ATOM 2225 C CA . THR A 1 281 ? 19.088 43.667 -25.610 1.00 26.52 281 THR A CA 1
ATOM 2226 C C . THR A 1 281 ? 18.871 42.308 -24.926 1.00 26.52 281 THR A C 1
ATOM 2228 O O . THR A 1 281 ? 19.106 42.134 -23.735 1.00 26.52 281 THR A O 1
ATOM 2231 N N . SER A 1 282 ? 18.432 41.343 -25.731 1.00 29.28 282 SER A N 1
ATOM 2232 C CA . SER A 1 282 ? 18.301 39.914 -25.445 1.00 29.28 282 SER A CA 1
ATOM 2233 C C . SER A 1 282 ? 19.662 39.205 -25.392 1.00 29.28 282 SER A C 1
ATOM 2235 O O . SER A 1 282 ? 20.497 39.474 -26.249 1.00 29.28 282 SER A O 1
ATOM 2237 N N . SER A 1 283 ? 19.840 38.208 -24.514 1.00 25.34 283 SER A N 1
ATOM 2238 C CA . SER A 1 283 ? 20.481 36.929 -24.885 1.00 25.34 283 SER A CA 1
ATOM 2239 C C . SER A 1 283 ? 20.326 35.855 -23.795 1.00 25.34 283 SER A C 1
ATOM 2241 O O . SER A 1 283 ? 20.569 36.103 -22.622 1.00 25.34 283 SER A O 1
ATOM 2243 N N . ASN A 1 284 ? 19.892 34.674 -24.242 1.00 29.03 284 ASN A N 1
ATOM 2244 C CA . ASN A 1 284 ? 20.236 33.319 -23.800 1.00 29.03 284 ASN A CA 1
ATOM 2245 C C . ASN A 1 284 ? 20.556 33.063 -22.318 1.00 29.03 284 ASN A C 1
ATOM 2247 O O . ASN A 1 284 ? 21.679 33.287 -21.874 1.00 29.03 284 ASN A O 1
ATOM 2251 N N . HIS A 1 285 ? 19.647 32.364 -21.629 1.00 29.00 285 HIS A N 1
ATOM 2252 C CA . HIS A 1 285 ? 20.016 31.530 -20.486 1.00 29.00 285 HIS A CA 1
ATOM 2253 C C . HIS A 1 285 ? 19.931 30.047 -20.858 1.00 29.00 285 HIS A C 1
ATOM 2255 O O . HIS A 1 285 ? 18.855 29.469 -20.989 1.00 29.00 285 HIS A O 1
ATOM 2261 N N . ALA A 1 286 ? 21.105 29.439 -21.030 1.00 28.58 286 ALA A N 1
ATOM 2262 C CA . ALA A 1 286 ? 21.290 28.006 -20.877 1.00 28.58 286 ALA A CA 1
ATOM 2263 C C . ALA A 1 286 ? 21.135 27.662 -19.386 1.00 28.58 286 ALA A C 1
ATOM 2265 O O . ALA A 1 286 ? 21.774 28.292 -18.539 1.00 28.58 286 ALA A O 1
ATOM 2266 N N . VAL A 1 287 ? 20.280 26.690 -19.064 1.00 32.47 287 VAL A N 1
ATOM 2267 C CA . VAL A 1 287 ? 20.107 26.194 -17.692 1.00 32.47 287 VAL A CA 1
ATOM 2268 C C . VAL A 1 287 ? 21.254 25.236 -17.373 1.00 32.47 287 VAL A C 1
ATOM 2270 O O . VAL A 1 287 ? 21.522 24.289 -18.114 1.00 32.47 287 VAL A O 1
ATOM 2273 N N . ARG A 1 288 ? 21.969 25.528 -16.286 1.00 25.62 288 ARG A N 1
ATOM 2274 C CA . ARG A 1 288 ? 23.145 24.799 -15.803 1.00 25.62 288 ARG A CA 1
ATOM 2275 C C . ARG A 1 288 ? 22.691 23.769 -14.761 1.00 25.62 288 ARG A C 1
ATOM 2277 O O . ARG A 1 288 ? 21.876 24.076 -13.902 1.00 25.62 288 ARG A O 1
ATOM 2284 N N . TRP A 1 289 ? 23.225 22.553 -14.838 1.00 31.98 289 TRP A N 1
ATOM 2285 C CA . TRP A 1 289 ? 22.906 21.398 -13.982 1.00 31.98 289 TRP A CA 1
ATOM 2286 C C . TRP A 1 289 ? 23.437 21.520 -12.535 1.00 31.98 289 TRP A C 1
ATOM 2288 O O . TRP A 1 289 ? 24.210 20.683 -12.078 1.00 31.98 289 TRP A O 1
ATOM 2298 N N . SER A 1 290 ? 23.047 22.563 -11.800 1.00 29.78 290 SER A N 1
ATOM 2299 C CA . SER A 1 290 ? 23.405 22.734 -10.380 1.00 29.78 290 SER A CA 1
ATOM 2300 C C . SER A 1 290 ? 22.233 23.050 -9.445 1.00 29.78 290 SER A C 1
ATOM 2302 O O . SER A 1 290 ? 22.446 23.098 -8.238 1.00 29.78 290 SER A O 1
ATOM 2304 N N . ASP A 1 291 ? 21.003 23.162 -9.955 1.00 30.86 291 ASP A N 1
ATOM 2305 C CA . ASP A 1 291 ? 19.856 23.659 -9.172 1.00 30.86 291 ASP A CA 1
ATOM 2306 C C . ASP A 1 291 ? 18.824 22.566 -8.805 1.00 30.86 291 ASP A C 1
ATOM 2308 O O . ASP A 1 291 ? 17.665 22.864 -8.552 1.00 30.86 291 ASP A O 1
ATOM 2312 N N . ILE A 1 292 ? 19.220 21.283 -8.772 1.00 35.78 292 ILE A N 1
ATOM 2313 C CA . ILE A 1 292 ? 18.321 20.145 -8.436 1.00 35.78 292 ILE A CA 1
ATOM 2314 C C . ILE A 1 292 ? 18.690 19.448 -7.108 1.00 35.78 292 ILE A C 1
ATOM 2316 O O . ILE A 1 292 ? 18.085 18.455 -6.724 1.00 35.78 292 ILE A O 1
ATOM 2320 N N . ALA A 1 293 ? 19.644 19.967 -6.336 1.00 34.22 293 ALA A N 1
ATOM 2321 C CA . ALA A 1 293 ? 19.968 19.373 -5.039 1.00 34.22 293 ALA A CA 1
ATOM 2322 C C . ALA A 1 293 ? 20.354 20.438 -4.018 1.00 34.22 293 ALA A C 1
ATOM 2324 O O . ALA A 1 293 ? 21.540 20.686 -3.795 1.00 34.22 293 ALA A O 1
ATOM 2325 N N . ARG A 1 294 ? 19.340 21.072 -3.423 1.00 30.55 294 ARG A N 1
ATOM 2326 C CA . ARG A 1 294 ? 19.405 21.724 -2.110 1.00 30.55 294 ARG A CA 1
ATOM 2327 C C . ARG A 1 294 ? 17.998 22.177 -1.718 1.00 30.55 294 ARG A C 1
ATOM 2329 O O . ARG A 1 294 ? 17.638 23.320 -1.955 1.00 30.55 294 ARG A O 1
ATOM 2336 N N . ASP A 1 295 ? 17.228 21.264 -1.136 1.00 31.22 295 ASP A N 1
ATOM 2337 C CA . ASP A 1 295 ? 16.135 21.660 -0.250 1.00 31.22 295 ASP A CA 1
ATOM 2338 C C . ASP A 1 295 ? 16.649 21.557 1.187 1.00 31.22 295 ASP A C 1
ATOM 2340 O O . ASP A 1 295 ? 17.238 20.553 1.594 1.00 31.22 295 ASP A O 1
ATOM 2344 N N . GLU A 1 296 ? 16.513 22.675 1.892 1.00 29.78 296 GLU A N 1
ATOM 2345 C CA . GLU A 1 296 ? 16.915 22.897 3.274 1.00 29.78 296 GLU A CA 1
ATOM 2346 C C . GLU A 1 296 ? 16.045 22.067 4.231 1.00 29.78 296 GLU A C 1
ATOM 2348 O O . GLU A 1 296 ? 14.822 22.013 4.095 1.00 29.78 296 GLU A O 1
ATOM 2353 N N . GLU A 1 297 ? 16.664 21.434 5.232 1.00 27.61 297 GLU A N 1
ATOM 2354 C CA . GLU A 1 297 ? 15.923 20.809 6.330 1.00 27.61 297 GLU A CA 1
ATOM 2355 C C . GLU A 1 297 ? 15.218 21.875 7.193 1.00 27.61 297 GLU A C 1
ATOM 2357 O O . GLU A 1 297 ? 15.858 22.846 7.613 1.00 27.61 297 GLU A O 1
ATOM 2362 N N . PRO A 1 298 ? 13.938 21.692 7.566 1.00 30.73 298 PRO A N 1
ATOM 2363 C CA . PRO A 1 298 ? 13.327 22.507 8.603 1.00 30.73 298 PRO A CA 1
ATOM 2364 C C . PRO A 1 298 ? 13.883 22.106 9.978 1.00 30.73 298 PRO A C 1
ATOM 2366 O O . PRO A 1 298 ? 13.669 21.003 10.480 1.00 30.73 298 PRO A O 1
ATOM 2369 N N . SER A 1 299 ? 14.597 23.038 10.606 1.00 26.00 299 SER A N 1
ATOM 2370 C CA . SER A 1 299 ? 15.170 22.883 11.943 1.00 26.00 299 SER A CA 1
ATOM 2371 C C . SER A 1 299 ? 14.082 22.812 13.026 1.00 26.00 299 SER A C 1
ATOM 2373 O O . SER A 1 299 ? 13.406 23.793 13.326 1.00 26.00 299 SER A O 1
ATOM 2375 N N . TYR A 1 300 ? 13.943 21.651 13.671 1.00 30.78 300 TYR A N 1
ATOM 2376 C CA . TYR A 1 300 ? 13.200 21.515 14.927 1.00 30.78 300 TYR A CA 1
ATOM 2377 C C . TYR A 1 300 ? 14.186 21.535 16.101 1.00 30.78 300 TYR A C 1
ATOM 2379 O O . TYR A 1 300 ? 14.954 20.598 16.321 1.00 30.78 300 TYR A O 1
ATOM 2387 N N . VAL A 1 301 ? 14.178 22.622 16.873 1.00 27.02 301 VAL A N 1
ATOM 2388 C CA . VAL A 1 301 ? 14.983 22.761 18.093 1.00 27.02 301 VAL A CA 1
ATOM 2389 C C . VAL A 1 301 ? 14.371 21.889 19.191 1.00 27.02 301 VAL A C 1
ATOM 2391 O O . VAL A 1 301 ? 13.312 22.205 19.729 1.00 27.02 301 VAL A O 1
ATOM 2394 N N . ARG A 1 302 ? 15.055 20.804 19.568 1.00 27.91 302 ARG A N 1
ATOM 2395 C CA . ARG A 1 302 ? 14.788 20.069 20.813 1.00 27.91 302 ARG A CA 1
ATOM 2396 C C . ARG A 1 302 ? 15.973 20.266 21.753 1.00 27.91 302 ARG A C 1
ATOM 2398 O O . ARG A 1 302 ? 17.067 19.764 21.513 1.00 27.91 302 ARG A O 1
ATOM 2405 N N . SER A 1 303 ? 15.757 21.028 22.818 1.00 26.42 303 SER A N 1
ATOM 2406 C CA . SER A 1 303 ? 16.722 21.244 23.891 1.00 26.42 303 SER A CA 1
ATOM 2407 C C . SER A 1 303 ? 16.997 19.934 24.641 1.00 26.42 303 SER A C 1
ATOM 2409 O O . SER A 1 303 ? 16.087 19.296 25.169 1.00 26.42 303 SER A O 1
ATOM 2411 N N . ARG A 1 304 ? 18.270 19.532 24.725 1.00 28.97 304 ARG A N 1
ATOM 2412 C CA . ARG A 1 304 ? 18.756 18.585 25.737 1.00 28.97 304 ARG A CA 1
ATOM 2413 C C . ARG A 1 304 ? 19.957 19.183 26.458 1.00 28.97 304 ARG A C 1
ATOM 2415 O O . ARG A 1 304 ? 20.927 19.614 25.845 1.00 28.97 304 ARG A O 1
ATOM 2422 N N . SER A 1 305 ? 19.842 19.215 27.777 1.00 28.69 305 SER A N 1
ATOM 2423 C CA . SER A 1 305 ? 20.848 19.644 28.736 1.00 28.69 305 SER A CA 1
ATOM 2424 C C . SER A 1 305 ? 21.967 18.605 28.890 1.00 28.69 305 SER A C 1
ATOM 2426 O O . SER A 1 305 ? 21.695 17.445 29.180 1.00 28.69 305 SER A O 1
ATOM 2428 N N . ALA A 1 306 ? 23.198 19.086 28.697 1.00 29.67 306 ALA A N 1
ATOM 2429 C CA . ALA A 1 306 ? 24.482 18.734 29.317 1.00 29.67 306 ALA A CA 1
ATOM 2430 C C . ALA A 1 306 ? 24.780 17.281 29.772 1.00 29.67 306 ALA A C 1
ATOM 2432 O O . ALA A 1 306 ? 24.210 16.758 30.725 1.00 29.67 306 ALA A O 1
ATOM 2433 N N . THR A 1 307 ? 25.830 16.718 29.163 1.00 31.80 307 THR A N 1
ATOM 2434 C CA . THR A 1 307 ? 26.727 15.665 29.690 1.00 31.80 307 THR A CA 1
ATOM 2435 C C . THR A 1 307 ? 27.617 16.194 30.839 1.00 31.80 307 THR A C 1
ATOM 2437 O O . THR A 1 307 ? 27.698 17.414 30.999 1.00 31.80 307 THR A O 1
ATOM 2440 N N . PRO A 1 308 ? 28.394 15.349 31.559 1.00 35.00 308 PRO A N 1
ATOM 2441 C CA . PRO A 1 308 ? 29.766 15.123 31.069 1.00 35.00 308 PRO A CA 1
ATOM 2442 C C . PRO A 1 308 ? 30.401 13.733 31.344 1.00 35.00 308 PRO A C 1
ATOM 2444 O O . PRO A 1 308 ? 30.258 13.141 32.406 1.00 35.00 308 PRO A O 1
ATOM 2447 N N . THR A 1 309 ? 31.197 13.310 30.350 1.00 27.88 309 THR A N 1
ATOM 2448 C CA . THR A 1 309 ? 32.537 12.678 30.427 1.00 27.88 309 THR A CA 1
ATOM 2449 C C . THR A 1 309 ? 32.764 11.368 31.199 1.00 27.88 309 THR A C 1
ATOM 2451 O O . THR A 1 309 ? 32.718 11.334 32.422 1.00 27.88 309 THR A O 1
ATOM 2454 N N . SER A 1 310 ? 33.319 10.361 30.515 1.00 26.98 310 SER A N 1
ATOM 2455 C CA . SER A 1 310 ? 34.765 10.070 30.602 1.00 26.98 310 SER A CA 1
ATOM 2456 C C . SER A 1 310 ? 35.210 8.985 29.611 1.00 26.98 310 SER A C 1
ATOM 2458 O O . SER A 1 310 ? 34.476 8.074 29.246 1.00 26.98 310 SER A O 1
ATOM 2460 N N . SER A 1 311 ? 36.437 9.171 29.147 1.00 26.09 311 SER A N 1
ATOM 2461 C CA . SER A 1 311 ? 37.243 8.361 28.242 1.00 26.09 311 SER A CA 1
ATOM 2462 C C . SER A 1 311 ? 37.792 7.085 28.887 1.00 26.09 311 SER A C 1
ATOM 2464 O O . SER A 1 311 ? 38.306 7.162 30.001 1.00 26.09 311 SER A O 1
ATOM 2466 N N . SER A 1 312 ? 37.892 5.992 28.127 1.00 27.36 312 SER A N 1
ATOM 2467 C CA . SER A 1 312 ? 39.112 5.168 28.101 1.00 27.36 312 SER A CA 1
ATOM 2468 C C . SER A 1 312 ? 39.127 4.189 26.923 1.00 27.36 312 SER A C 1
ATOM 2470 O O . SER A 1 312 ? 38.197 3.439 26.651 1.00 27.36 312 SER A O 1
ATOM 2472 N N . SER A 1 313 ? 40.242 4.243 26.209 1.00 25.69 313 SER A N 1
ATOM 2473 C CA . SER A 1 313 ? 40.776 3.255 25.281 1.00 25.69 313 SER A CA 1
ATOM 2474 C C . SER A 1 313 ? 41.128 1.943 25.989 1.00 25.69 313 SER A C 1
ATOM 2476 O O . SER A 1 313 ? 41.776 2.005 27.032 1.00 25.69 313 SER A O 1
ATOM 2478 N N . CYS A 1 314 ? 40.863 0.784 25.377 1.00 24.97 314 CYS A N 1
ATOM 2479 C CA . CYS A 1 314 ? 41.837 -0.312 25.368 1.00 24.97 314 CYS A CA 1
ATOM 2480 C C . CYS A 1 314 ? 41.531 -1.380 24.309 1.00 24.97 314 CYS A C 1
ATOM 2482 O O . CYS A 1 314 ? 40.411 -1.548 23.840 1.00 24.97 314 CYS A O 1
ATOM 2484 N N . SER A 1 315 ? 42.605 -2.051 23.931 1.00 25.05 315 SER A N 1
ATOM 2485 C CA . SER A 1 315 ? 42.859 -2.882 22.767 1.00 25.05 315 SER A CA 1
ATOM 2486 C C . SER A 1 315 ? 42.495 -4.366 22.915 1.00 25.05 315 SER A C 1
ATOM 2488 O O . SER A 1 315 ? 42.441 -4.899 24.017 1.00 25.05 315 SER A O 1
ATOM 2490 N N . SER A 1 316 ? 42.437 -5.028 21.750 1.00 25.69 316 SER A N 1
ATOM 2491 C CA . SER A 1 316 ? 42.867 -6.412 21.463 1.00 25.69 316 SER A CA 1
ATOM 2492 C C . SER A 1 316 ? 42.209 -7.577 22.214 1.00 25.69 316 SER A C 1
ATOM 2494 O O . SER A 1 316 ? 42.484 -7.800 23.387 1.00 25.69 316 SER A O 1
ATOM 2496 N N . SER A 1 317 ? 41.519 -8.458 21.481 1.00 28.25 317 SER A N 1
ATOM 2497 C CA . SER A 1 317 ? 42.013 -9.815 21.154 1.00 28.25 317 SER A CA 1
ATOM 2498 C C . SER A 1 317 ? 40.925 -10.660 20.472 1.00 28.25 317 SER A C 1
ATOM 2500 O O . SER A 1 317 ? 39.820 -10.813 20.981 1.00 28.25 317 SER A O 1
ATOM 2502 N N . GLN A 1 318 ? 41.254 -11.217 19.302 1.00 28.34 318 GLN A N 1
ATOM 2503 C CA . GLN A 1 318 ? 40.608 -12.427 18.785 1.00 28.34 318 GLN A CA 1
ATOM 2504 C C . GLN A 1 318 ? 41.047 -13.637 19.624 1.00 28.34 318 GLN A C 1
ATOM 2506 O O . GLN A 1 318 ? 42.136 -13.617 20.206 1.00 28.34 318 GLN A O 1
ATOM 2511 N N . PRO A 1 319 ? 40.273 -14.731 19.583 1.00 32.53 319 PRO A N 1
ATOM 2512 C CA . PRO A 1 319 ? 40.847 -15.897 18.923 1.00 32.53 319 PRO A CA 1
ATOM 2513 C C . PRO A 1 319 ? 39.893 -16.621 17.966 1.00 32.53 319 PRO A C 1
ATOM 2515 O O . PRO A 1 319 ? 38.680 -16.438 17.935 1.00 32.53 319 PRO A O 1
ATOM 2518 N N . THR A 1 320 ? 40.552 -17.425 17.148 1.00 27.67 320 THR A N 1
ATOM 2519 C CA . THR A 1 320 ? 40.128 -18.238 16.018 1.00 27.67 320 THR A CA 1
ATOM 2520 C C . THR A 1 320 ? 39.521 -19.593 16.414 1.00 27.67 320 THR A C 1
ATOM 2522 O O . THR A 1 320 ? 39.776 -20.118 17.495 1.00 27.67 320 THR A O 1
ATOM 2525 N N . SER A 1 321 ? 38.859 -20.211 15.421 1.00 27.27 321 SER A N 1
ATOM 2526 C CA . SER A 1 321 ? 38.464 -21.632 15.287 1.00 27.27 321 SER A CA 1
ATOM 2527 C C . SER A 1 321 ? 37.276 -22.089 16.154 1.00 27.27 321 SER A C 1
ATOM 2529 O O . SER A 1 321 ? 37.158 -21.724 17.309 1.00 27.27 321 SER A O 1
ATOM 2531 N N . SER A 1 322 ? 36.320 -22.883 15.679 1.00 28.80 322 SER A N 1
ATOM 2532 C CA . SER A 1 322 ? 36.409 -23.981 14.722 1.00 28.80 322 SER A CA 1
ATOM 2533 C C . SER A 1 322 ? 35.019 -24.289 14.155 1.00 28.80 322 SER A C 1
ATOM 2535 O O . SER A 1 322 ? 34.010 -24.244 14.855 1.00 28.80 322 SER A O 1
ATOM 2537 N N . HIS A 1 323 ? 34.992 -24.597 12.860 1.00 28.67 323 HIS A N 1
ATOM 2538 C CA . HIS A 1 323 ? 33.870 -25.234 12.187 1.00 28.67 323 HIS A CA 1
ATOM 2539 C C . HIS A 1 323 ? 33.656 -26.636 12.766 1.00 28.67 323 HIS A C 1
ATOM 2541 O O . HIS A 1 323 ? 34.564 -27.459 12.688 1.00 28.67 323 HIS A O 1
ATOM 2547 N N . ASN A 1 324 ? 32.447 -26.924 13.243 1.00 29.42 324 ASN A N 1
ATOM 2548 C CA . ASN A 1 324 ? 31.926 -28.284 13.314 1.00 29.42 324 ASN A CA 1
ATOM 2549 C C . ASN A 1 324 ? 30.647 -28.352 12.479 1.00 29.42 324 ASN A C 1
ATOM 2551 O O . ASN A 1 324 ? 29.694 -27.604 12.699 1.00 29.42 324 ASN A O 1
ATOM 2555 N N . ALA A 1 325 ? 30.698 -29.218 11.472 1.00 30.45 325 ALA A N 1
ATOM 2556 C CA . ALA A 1 325 ? 29.595 -29.582 10.606 1.00 30.45 325 ALA A CA 1
ATOM 2557 C C . ALA A 1 325 ? 28.507 -30.286 11.428 1.00 30.45 325 ALA A C 1
ATOM 2559 O O . ALA A 1 325 ? 28.803 -31.223 12.169 1.00 30.45 325 ALA A O 1
ATOM 2560 N N . TYR A 1 326 ? 27.261 -29.834 11.290 1.00 31.77 326 TYR A N 1
ATOM 2561 C CA . TYR A 1 326 ? 26.106 -30.586 11.760 1.00 31.77 326 TYR A CA 1
ATOM 2562 C C . TYR A 1 326 ? 25.731 -31.626 10.709 1.00 31.77 326 TYR A C 1
ATOM 2564 O O . TYR A 1 326 ? 25.464 -31.309 9.550 1.00 31.77 326 TYR A O 1
ATOM 2572 N N . ASP A 1 327 ? 25.781 -32.867 11.170 1.00 29.50 327 ASP A N 1
ATOM 2573 C CA . ASP A 1 327 ? 25.401 -34.095 10.497 1.00 29.50 327 ASP A CA 1
ATOM 2574 C C . ASP A 1 327 ? 23.880 -34.121 10.254 1.00 29.50 327 ASP A C 1
ATOM 2576 O O . ASP A 1 327 ? 23.084 -33.806 11.143 1.00 29.50 327 ASP A O 1
ATOM 2580 N N . MET A 1 328 ? 23.482 -34.461 9.027 1.00 31.67 328 MET A N 1
ATOM 2581 C CA . MET A 1 328 ? 22.090 -34.588 8.591 1.00 31.67 328 MET A CA 1
ATOM 2582 C C . MET A 1 328 ? 21.572 -35.971 8.990 1.00 31.67 328 MET A C 1
ATOM 2584 O O . MET A 1 328 ? 21.716 -36.941 8.250 1.00 31.67 328 MET A O 1
ATOM 2588 N N . GLY A 1 329 ? 20.955 -36.051 10.169 1.00 29.56 329 GLY A N 1
ATOM 2589 C CA . GLY A 1 329 ? 20.202 -37.219 10.617 1.00 29.56 329 GLY A CA 1
ATOM 2590 C C . GLY A 1 329 ? 18.752 -37.168 10.136 1.00 29.56 329 GLY A C 1
ATOM 2591 O O . GLY A 1 329 ? 17.985 -36.302 10.551 1.00 29.56 329 GLY A O 1
ATOM 2592 N N . SER A 1 330 ? 18.384 -38.114 9.273 1.00 32.66 330 SER A N 1
ATOM 2593 C CA . SER A 1 330 ? 17.011 -38.417 8.869 1.00 32.66 330 SER A CA 1
ATOM 2594 C C . SER A 1 330 ? 16.144 -38.821 10.064 1.00 32.66 330 SER A C 1
ATOM 2596 O O . SER A 1 330 ? 16.509 -39.750 10.787 1.00 32.66 330 SER A O 1
ATOM 2598 N N . LEU A 1 331 ? 14.966 -38.215 10.211 1.00 32.88 331 LEU A N 1
ATOM 2599 C CA . LEU A 1 331 ? 13.867 -38.769 11.001 1.00 32.88 331 LEU A CA 1
ATOM 2600 C C . LEU A 1 331 ? 12.560 -38.642 10.208 1.00 32.88 331 LEU A C 1
ATOM 2602 O O . LEU A 1 331 ? 12.155 -37.552 9.809 1.00 32.88 331 LEU A O 1
ATOM 2606 N N . ASP A 1 332 ? 11.979 -39.811 9.962 1.00 32.84 332 ASP A N 1
ATOM 2607 C CA . ASP A 1 332 ? 10.706 -40.101 9.305 1.00 32.84 332 ASP A CA 1
ATOM 2608 C C . ASP A 1 332 ? 9.475 -39.592 10.100 1.00 32.84 332 ASP A C 1
ATOM 2610 O O . ASP A 1 332 ? 9.601 -39.220 11.272 1.00 32.84 332 ASP A O 1
ATOM 2614 N N . PRO A 1 333 ? 8.280 -39.537 9.471 1.00 35.81 333 PRO A N 1
ATOM 2615 C CA . PRO A 1 333 ? 7.157 -38.705 9.903 1.00 35.81 333 PRO A CA 1
ATOM 2616 C C . PRO A 1 333 ? 6.291 -39.341 11.002 1.00 35.81 333 PRO A C 1
ATOM 2618 O O . PRO A 1 333 ? 6.102 -40.555 11.051 1.00 35.81 333 PRO A O 1
ATOM 2621 N N . ILE A 1 334 ? 5.711 -38.491 11.857 1.00 35.19 334 ILE A N 1
ATOM 2622 C CA . ILE A 1 334 ? 4.712 -38.874 12.862 1.00 35.19 334 ILE A CA 1
ATOM 2623 C C . ILE A 1 334 ? 3.308 -38.717 12.267 1.00 35.19 334 ILE A C 1
ATOM 2625 O O . ILE A 1 334 ? 2.881 -37.615 11.919 1.00 35.19 334 ILE A O 1
ATOM 2629 N N . ASP A 1 335 ? 2.616 -39.850 12.185 1.00 35.12 335 ASP A N 1
ATOM 2630 C CA . ASP A 1 335 ? 1.203 -40.005 11.860 1.00 35.12 335 ASP A CA 1
ATOM 2631 C C . ASP A 1 335 ? 0.259 -39.395 12.915 1.00 35.12 335 ASP A C 1
ATOM 2633 O O . ASP A 1 335 ? 0.498 -39.464 14.119 1.00 35.12 335 ASP A O 1
ATOM 2637 N N . HIS A 1 336 ? -0.853 -38.861 12.398 1.00 33.25 336 HIS A N 1
ATOM 2638 C CA . HIS A 1 336 ? -2.228 -38.883 12.917 1.00 33.25 336 HIS A CA 1
ATOM 2639 C C . HIS A 1 336 ? -2.484 -38.951 14.435 1.00 33.25 336 HIS A C 1
ATOM 2641 O O . HIS A 1 336 ? -2.292 -39.993 15.044 1.00 33.25 336 HIS A O 1
ATOM 2647 N N . TYR A 1 337 ? -3.205 -37.952 14.966 1.00 35.06 337 TYR A N 1
ATOM 2648 C CA . TYR A 1 337 ? -4.423 -38.215 15.751 1.00 35.06 337 TYR A CA 1
ATOM 2649 C C . TYR A 1 337 ? -5.442 -37.077 15.590 1.00 35.06 337 TYR A C 1
ATOM 2651 O O . TYR A 1 337 ? -5.203 -35.932 15.960 1.00 35.06 337 TYR A O 1
ATOM 2659 N N . VAL A 1 338 ? -6.581 -37.442 15.002 1.00 37.59 338 VAL A N 1
ATOM 2660 C CA . VAL A 1 338 ? -7.862 -36.734 15.039 1.00 37.59 338 VAL A CA 1
ATOM 2661 C C . VAL A 1 338 ? -8.647 -37.329 16.204 1.00 37.59 338 VAL A C 1
ATOM 2663 O O . VAL A 1 338 ? -8.814 -38.549 16.234 1.00 37.59 338 VAL A O 1
ATOM 2666 N N . GLN A 1 339 ? -9.148 -36.488 17.106 1.00 42.47 339 GLN A N 1
ATOM 2667 C CA . GLN A 1 339 ? -10.456 -36.641 17.751 1.00 42.47 339 GLN A CA 1
ATOM 2668 C C . GLN A 1 339 ? -10.909 -35.314 18.347 1.00 42.47 339 GLN A C 1
ATOM 2670 O O . GLN A 1 339 ? -10.073 -34.661 19.009 1.00 42.47 339 GLN A O 1
#

Radius of gyration: 29.96 Å; Cα contacts (8 Å, |Δi|>4): 392; chains: 1; bounding box: 70×112×57 Å

InterPro domains:
  IPR000217 Tubulin [PTHR11588] (2-241)
  IPR002452 Alpha tubulin [PR01162] (20-32)
  IPR002452 Alpha tubulin [PR01162] (80-95)
  IPR002452 Alpha tubulin [PR01162] (127-148)
  IPR002452 Alpha tubulin [PR01162] (153-166)
  IPR002452 Alpha tubulin [PR01162] (166-185)
  IPR002452 Alpha tubulin [PR01162] (191-207)
  IPR002452 Alpha tubulin [PR01162] (228-244)
  IPR008280 Tubulin/FtsZ, C-terminal [SSF55307] (53-242)
  IPR018316 Tubulin/FtsZ, 2-layer sandwich domain [PF03953] (69-198)
  IPR018316 Tubulin/FtsZ, 2-layer sandwich domain [SM00865] (54-199)
  IPR023123 Tubulin, C-terminal [G3DSA:1.10.287.600] (190-241)
  IPR036525 Tubulin/FtsZ, GTPase domain superfamily [G3DSA:3.40.50.1440] (1-74)
  IPR036525 Tubulin/FtsZ, GTPase domain superfamily [SSF52490] (2-50)
  IPR037103 Tubulin/FtsZ-like, C-terminal domain [G3DSA:3.30.1330.20] (75-189)

Foldseek 3Di:
DQVDLADEDFDPVLLLLLCCVALVNVDDDPVQSVLVVVLQVCLVCVVVPAPWPFDPDPVVCSVQAPPDRLLRYWWKFKPDRHFQVVVVVDDDALLNQLVRRPDCSRTRDNFDQQPKAWAAKEKRKEADHDPVSNVVSLVVVLVVVSHHHQPVCSSRYGYIYYRHARDRDPPHRGHGDRMMMMMTIRMLRCLVVLVVVLVVLCVCVVVPHPVCVCVVVPDDSVVSVVVSVVSVVSNVVSVVSRDDPPPPDPDPDPPDDDDDDDDDDDDDDDDDDDDDDDDDDDDDDDDDPPPPDDDDDDDDDDDDDDDDDDDDDDDDDDDDDDDDDDDDDDDDDDDDDDD

Organism: Clonorchis sinensis (NCBI:txid79923)

Secondary structure (DSSP, 8-state):
-TT-S------HHHHHHIIIIIT--SS--HHHHHHHHHHHHHHHTHHHHS-EEE---HHHHHHHH-SSTT----EEEEE---BHHHHTT----HHHHHHHTTSGGGBSS---GGGS-EEEEEEEEEES--HHHHHHHHHHHHHH--S-B-TT-TT-EEEEEESSPP---TT-SBPP-SEEEEEEEEEGGGHHHHHHHHHHHHHHHHTT-SHHHHHHTT--TTHHHHHHHHHHHHHHHHHHHHS-------PPPS-------------------------------PPPTTSSS-PPP---------------------------PPP----PPPP----

Mean predicted aligned error: 15.5 Å